Protein AF-A0A7S2YZI4-F1 (afdb_monomer)

Mean predicted aligned error: 8.68 Å

Organism: NCBI:txid464258

Radius of gyration: 19.71 Å; Cα contacts (8 Å, |Δi|>4): 212; chains: 1; bounding box: 42×63×50 Å

Nearest PDB structures (foldseek):
  8hpi-assembly1_B  TM=8.626E-01  e=9.050E-08  Priestia megaterium WSH-002
  3nq5-assembly1_A  TM=8.163E-01  e=2.499E-07  Priestia megaterium
  4j6u-assembly1_A  TM=7.501E-01  e=1.460E-07  Priestia megaterium
  6ei4-assembly1_A  TM=8.198E-01  e=3.370E-07  Priestia megaterium
  3nq5-assembly1_B  TM=8.141E-01  e=3.577E-07  Priestia megaterium

Foldseek 3Di:
DDPDPPPPPQPDADAAAPVPDDPVLQVLQLVLCLVCLPDVNVVVLVCLCVPPPVVSVCQCVPALVSVNLNVVVVVVVSQVSVQVSSCVVPVRHDHYDHPQQVCQLPSQPDPCQPQVHDAGWADVVLVQARPHHSQSPVFNPPPVPPPPDDPPPPPDRRGDGHDDDRPNVGHDHPVNVVCLVVVQPDSNSND

InterPro domains:
  IPR002227 Tyrosinase copper-binding domain [PF00264] (46-190)
  IPR008922 Di-copper centre-containing domain superfamily [G3DSA:1.10.1280.10] (12-191)
  IPR008922 Di-copper centre-containing domain superfamily [SSF48056] (13-152)
  IPR050316 Tyrosinase and Hemocyanin [PTHR11474] (15-137)

Solvent-accessible surface area (backbone atoms only — not comparable to full-atom values): 11401 Å² total; per-residue (Å²): 134,83,81,77,76,77,78,74,63,83,78,82,74,69,67,42,48,60,91,76,50,50,72,68,57,47,54,52,47,51,56,34,50,56,56,41,60,78,32,74,64,37,54,51,56,49,49,60,74,67,36,84,52,58,71,53,42,50,42,51,68,25,43,75,90,70,72,60,70,27,23,65,63,43,51,54,50,52,53,50,50,52,37,52,56,37,27,72,73,41,75,84,55,47,68,61,43,79,71,54,44,82,26,11,88,46,53,76,77,24,63,63,32,19,50,89,44,71,8,39,63,27,37,74,95,63,78,22,23,29,84,34,32,87,50,33,84,49,47,58,81,71,58,89,73,76,64,82,82,48,93,70,58,85,82,55,77,47,47,47,66,36,87,76,62,96,79,64,77,47,52,67,39,59,66,55,53,50,49,52,69,72,66,32,90,46,80,81,58,60,122

Secondary structure (DSSP, 8-state):
--------PPP---PPBGGGS-HHHHHHHHHHHHHHHTSHHHHHHHHHHS---HHHHHHHT--TTTT---HHHHHHHHHHHHHHHHHHH-TT----B--GGGSTT-GGG-GGGSTTTT---EEGGGTTEE-SSTTTT------TTS-TT-TT-TT---SPB----TTS--PPPHHHHHHHHHH-SSGGG--

pLDDT: mean 82.47, std 17.27, range [36.34, 98.06]

Sequence (191 aa):
LVSSKEERGPLLTNRKEVREMTCEEWDGYVKAVTQLYESEHWTKYRKVHENERQLIWDLSHSDARQELFTFLPWHRLWLRGIERELQKIDPNIAIPYWNWALDSADPLNSPVLSDQYFGGNGDPENGDCIMGGVFEDLTLVANATIFEEDPDAEGATCCIKRYMPEESGGLLTLANIKDLLIGAEDFSSFN

Structure (mmCIF, N/CA/C/O backbone):
data_AF-A0A7S2YZI4-F1
#
_entry.id   AF-A0A7S2YZI4-F1
#
loop_
_atom_site.group_PDB
_atom_site.id
_atom_site.type_symbol
_atom_site.label_atom_id
_atom_site.label_alt_id
_atom_site.label_comp_id
_atom_site.label_asym_id
_atom_site.label_entity_id
_atom_site.label_seq_id
_atom_site.pdbx_PDB_ins_code
_atom_site.Cartn_x
_atom_site.Cartn_y
_atom_site.Cartn_z
_atom_site.occupancy
_atom_site.B_iso_or_equiv
_atom_site.auth_seq_id
_atom_site.auth_comp_id
_atom_site.auth_asym_id
_atom_site.auth_atom_id
_atom_site.pdbx_PDB_model_num
ATOM 1 N N . LEU A 1 1 ? -15.532 -34.317 31.550 1.00 40.22 1 LEU A N 1
ATOM 2 C CA . LEU A 1 1 ? -14.957 -34.392 30.189 1.00 40.22 1 LEU A CA 1
ATOM 3 C C . LEU A 1 1 ? -14.596 -32.972 29.787 1.00 40.22 1 LEU A C 1
ATOM 5 O O . LEU A 1 1 ? -15.489 -32.169 29.558 1.00 40.22 1 LEU A O 1
ATOM 9 N N . VAL A 1 2 ? -13.313 -32.629 29.887 1.00 36.34 2 VAL A N 1
ATOM 10 C CA . VAL A 1 2 ? -12.802 -31.284 29.596 1.00 36.34 2 VAL A CA 1
ATOM 11 C C . VAL A 1 2 ? -12.785 -31.120 28.080 1.00 36.34 2 VAL A C 1
ATOM 13 O O . VAL A 1 2 ? -12.122 -31.887 27.390 1.00 36.34 2 VAL A O 1
ATOM 16 N N . SER A 1 3 ? -13.559 -30.159 27.576 1.00 43.62 3 SER A N 1
ATOM 17 C CA . SER A 1 3 ? -13.536 -29.747 26.174 1.00 43.62 3 SER A CA 1
ATOM 18 C C . SER A 1 3 ? -12.167 -29.143 25.882 1.00 43.62 3 SER A C 1
ATOM 20 O O . SER A 1 3 ? -11.866 -28.044 26.349 1.00 43.62 3 SER A O 1
ATOM 22 N N . SER A 1 4 ? -11.329 -29.860 25.138 1.00 44.66 4 SER A N 1
ATOM 23 C CA . SER A 1 4 ? -10.094 -29.314 24.590 1.00 44.66 4 SER A CA 1
ATOM 24 C C . SER A 1 4 ? -10.460 -28.164 23.654 1.00 44.66 4 SER A C 1
ATOM 26 O O . SER A 1 4 ? -11.009 -28.386 22.576 1.00 44.66 4 SER A O 1
ATOM 28 N N . LYS A 1 5 ? -10.192 -26.926 24.078 1.00 48.41 5 LYS A N 1
ATOM 29 C CA . LYS A 1 5 ? -10.012 -25.830 23.130 1.00 48.41 5 LYS A CA 1
ATOM 30 C C . LYS A 1 5 ? -8.819 -26.227 22.279 1.00 48.41 5 LYS A C 1
ATOM 32 O O . LYS A 1 5 ? -7.701 -26.293 22.775 1.00 48.41 5 LYS A O 1
ATOM 37 N N . GLU A 1 6 ? -9.089 -26.566 21.032 1.00 46.00 6 GLU A N 1
ATOM 38 C CA . GLU A 1 6 ? -8.073 -26.626 20.001 1.00 46.00 6 GLU A CA 1
ATOM 39 C C . GLU A 1 6 ? -7.472 -25.217 19.937 1.00 46.00 6 GLU A C 1
ATOM 41 O O . GLU A 1 6 ? -8.125 -24.271 19.487 1.00 46.00 6 GLU A O 1
ATOM 46 N N . GLU A 1 7 ? -6.287 -25.034 20.525 1.00 48.78 7 GLU A N 1
ATOM 47 C CA . GLU A 1 7 ? -5.499 -23.821 20.340 1.00 48.78 7 GLU A CA 1
ATOM 48 C C . GLU A 1 7 ? -5.131 -23.779 18.863 1.00 48.78 7 GLU A C 1
ATOM 50 O O . GLU A 1 7 ? -4.148 -24.365 18.412 1.00 48.78 7 GLU A O 1
ATOM 55 N N . ARG A 1 8 ? -6.003 -23.138 18.084 1.00 53.00 8 ARG A N 1
ATOM 56 C CA . ARG A 1 8 ? -5.757 -22.824 16.689 1.00 53.00 8 ARG A CA 1
ATOM 57 C C . ARG A 1 8 ? -4.491 -21.968 16.703 1.00 53.00 8 ARG A C 1
ATOM 59 O O . ARG A 1 8 ? -4.520 -20.841 17.200 1.00 53.00 8 ARG A O 1
ATOM 66 N N . GLY A 1 9 ? -3.373 -22.540 16.245 1.00 54.34 9 GLY A N 1
ATOM 67 C CA . GLY A 1 9 ? -2.129 -21.801 16.041 1.00 54.34 9 GLY A CA 1
ATOM 68 C C . GLY A 1 9 ? -2.408 -20.525 15.240 1.00 54.34 9 GLY A C 1
ATOM 69 O O . GLY A 1 9 ? -3.459 -20.443 14.593 1.00 54.34 9 GLY A O 1
ATOM 70 N N . PRO A 1 10 ? -1.525 -19.512 15.298 1.00 60.34 10 PRO A N 1
ATOM 71 C CA . PRO A 1 10 ? -1.773 -18.246 14.620 1.00 60.34 10 PRO A CA 1
ATOM 72 C C . PRO A 1 10 ? -2.194 -18.527 13.177 1.00 60.34 10 PRO A C 1
ATOM 74 O O . PRO A 1 10 ? -1.482 -19.225 12.454 1.00 60.34 10 PRO A O 1
ATOM 77 N N . LEU A 1 11 ? -3.388 -18.051 12.807 1.00 70.25 11 LEU A N 1
ATOM 78 C CA . LEU A 1 11 ? -3.913 -18.214 11.457 1.00 70.25 11 LEU A CA 1
ATOM 79 C C . LEU A 1 11 ? -2.846 -17.702 10.488 1.00 70.25 11 LEU A C 1
ATOM 81 O O . LEU A 1 11 ? -2.379 -16.567 10.614 1.00 70.25 11 LEU A O 1
ATOM 85 N N . LEU A 1 12 ? -2.409 -18.567 9.574 1.0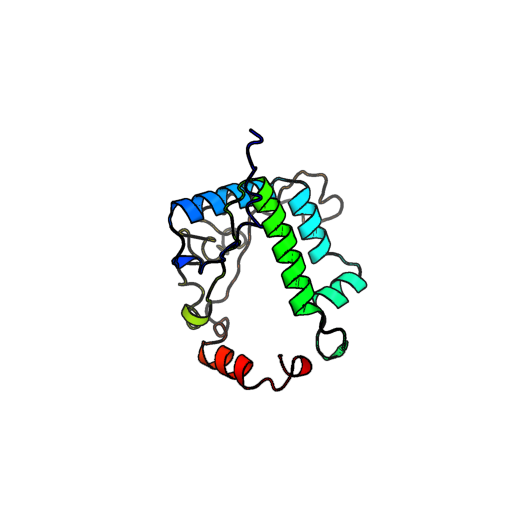0 81.88 12 LEU A N 1
ATOM 86 C CA . LEU A 1 12 ? -1.443 -18.189 8.555 1.00 81.88 12 LEU A CA 1
ATOM 87 C C . LEU A 1 12 ? -2.104 -17.149 7.647 1.00 81.88 12 LEU A C 1
ATOM 89 O O . LEU A 1 12 ? -3.012 -17.471 6.886 1.00 81.88 12 LEU A O 1
ATOM 93 N N . THR A 1 13 ? -1.659 -15.899 7.747 1.00 88.56 13 THR A N 1
ATOM 94 C CA . THR A 1 13 ? -2.103 -14.813 6.871 1.00 88.56 13 THR A CA 1
ATOM 95 C C . THR A 1 13 ? -1.459 -14.984 5.492 1.00 88.56 13 THR A C 1
ATOM 97 O O . THR A 1 13 ? -0.232 -15.009 5.394 1.00 88.56 13 THR A O 1
ATOM 100 N N . ASN A 1 14 ? -2.266 -15.086 4.432 1.00 93.00 14 ASN A N 1
ATOM 101 C CA . ASN A 1 14 ? -1.784 -15.162 3.051 1.00 93.00 14 ASN A CA 1
ATOM 102 C C . ASN A 1 14 ? -1.916 -13.795 2.364 1.00 93.00 14 ASN A C 1
ATOM 104 O O . ASN A 1 14 ? -3.033 -13.321 2.173 1.00 93.00 14 ASN A O 1
ATOM 108 N N . ARG A 1 15 ? -0.795 -13.173 1.980 1.00 96.69 15 ARG A N 1
ATOM 109 C CA . ARG A 1 15 ? -0.805 -11.932 1.190 1.00 96.69 15 ARG A CA 1
ATOM 110 C C . ARG A 1 15 ? -0.956 -12.274 -0.285 1.00 96.69 15 ARG A C 1
ATOM 112 O O . ARG A 1 15 ? -0.133 -13.010 -0.823 1.00 96.69 15 ARG A O 1
ATOM 119 N N . LYS A 1 16 ? -1.992 -11.735 -0.922 1.00 97.75 16 LYS A N 1
ATOM 120 C CA . LYS A 1 16 ? -2.316 -11.983 -2.331 1.00 97.75 16 LYS A CA 1
ATOM 121 C C . LYS A 1 16 ? -1.868 -10.835 -3.220 1.00 97.75 16 LYS A C 1
ATOM 123 O O . LYS A 1 16 ? -1.770 -9.696 -2.761 1.00 97.75 16 LYS A O 1
ATOM 128 N N . GLU A 1 17 ? -1.625 -11.151 -4.488 1.00 98.06 17 GLU A N 1
ATOM 129 C CA . GLU A 1 17 ? -1.552 -10.121 -5.517 1.00 98.06 17 GLU A CA 1
ATOM 130 C C . GLU A 1 17 ? -2.936 -9.469 -5.606 1.00 98.06 17 GLU A C 1
ATOM 132 O O . GLU A 1 17 ? -3.949 -10.170 -5.566 1.00 98.06 17 GLU A O 1
ATOM 137 N N . VAL A 1 18 ? -3.000 -8.140 -5.667 1.00 97.94 18 VAL A N 1
ATOM 138 C CA . VAL A 1 18 ? -4.273 -7.407 -5.590 1.00 97.94 18 VAL A CA 1
ATOM 139 C C . VAL A 1 18 ? -5.295 -7.842 -6.655 1.00 97.94 18 VAL A C 1
ATOM 141 O O . VAL A 1 18 ? -6.482 -7.925 -6.358 1.00 97.94 18 VAL A O 1
ATOM 144 N N . ARG A 1 19 ? -4.854 -8.223 -7.861 1.00 97.69 19 ARG A N 1
ATOM 145 C CA . ARG A 1 19 ? -5.712 -8.697 -8.964 1.00 97.69 19 ARG A CA 1
ATOM 146 C C . ARG A 1 19 ? -6.219 -10.126 -8.773 1.00 97.69 19 ARG A C 1
ATOM 148 O O . ARG A 1 19 ? -7.103 -10.556 -9.507 1.00 97.69 19 ARG A O 1
ATOM 155 N N . GLU A 1 20 ? -5.665 -10.863 -7.816 1.00 97.62 20 GLU A N 1
ATOM 156 C CA . GLU A 1 20 ? -6.103 -12.214 -7.444 1.00 97.62 20 GLU A CA 1
ATOM 157 C C . GLU A 1 20 ? -7.050 -12.214 -6.235 1.00 97.62 20 GLU A C 1
ATOM 159 O O . GLU A 1 20 ? -7.506 -13.274 -5.792 1.00 97.62 20 GLU A O 1
ATOM 164 N N . MET A 1 21 ? -7.343 -11.038 -5.674 1.00 97.38 21 MET A N 1
ATOM 165 C CA . MET A 1 21 ? -8.350 -10.897 -4.632 1.00 97.38 21 MET A CA 1
ATOM 166 C C . MET A 1 21 ? -9.748 -11.068 -5.222 1.00 97.38 21 MET A C 1
ATOM 168 O O . MET A 1 21 ? -10.059 -10.607 -6.320 1.00 97.38 21 MET A O 1
ATOM 172 N N . THR A 1 22 ? -10.622 -11.721 -4.467 1.00 96.94 22 THR A N 1
ATOM 173 C CA . THR A 1 22 ? -12.058 -11.687 -4.763 1.00 96.94 22 THR A CA 1
ATOM 174 C C . THR A 1 22 ? -12.635 -10.305 -4.449 1.00 96.94 22 THR A C 1
ATOM 176 O O . THR A 1 22 ? -12.061 -9.554 -3.659 1.00 96.94 22 THR A O 1
ATOM 179 N N . CYS A 1 23 ? -13.806 -9.980 -5.008 1.00 96.56 23 CYS A N 1
ATOM 180 C CA . CYS A 1 23 ? -14.510 -8.740 -4.665 1.00 96.56 23 CYS A CA 1
ATOM 181 C C . CYS A 1 23 ? -14.760 -8.623 -3.152 1.00 96.56 23 CYS A C 1
ATOM 183 O O . CYS A 1 23 ? -14.537 -7.566 -2.584 1.00 96.56 23 CYS A O 1
ATOM 185 N N . GLU A 1 24 ? -15.128 -9.724 -2.485 1.00 96.69 24 GLU A N 1
ATOM 186 C CA . GLU A 1 24 ? -15.347 -9.745 -1.031 1.00 96.69 24 GLU A CA 1
ATOM 187 C C . GLU A 1 24 ? -14.067 -9.428 -0.241 1.00 96.69 24 GLU A C 1
ATOM 189 O O . GLU A 1 24 ? -14.100 -8.661 0.721 1.00 96.69 24 GLU A O 1
ATOM 194 N N . GLU A 1 25 ? -12.924 -9.977 -0.659 1.00 97.00 25 GLU A N 1
ATOM 195 C CA . GLU A 1 25 ? -11.633 -9.687 -0.026 1.00 97.00 25 GLU A CA 1
ATOM 196 C C . GLU A 1 25 ? -11.217 -8.228 -0.228 1.00 97.00 25 GLU A C 1
ATOM 198 O O . GLU A 1 25 ? -10.701 -7.605 0.702 1.00 97.00 25 GLU A O 1
ATOM 203 N N . TRP A 1 26 ? -11.435 -7.682 -1.428 1.00 97.44 26 TRP A N 1
ATOM 204 C CA . TRP A 1 26 ? -11.134 -6.285 -1.727 1.00 97.44 26 TRP A CA 1
ATOM 205 C C . TRP A 1 26 ? -12.025 -5.337 -0.923 1.00 97.44 26 TRP A C 1
ATOM 207 O O . TRP A 1 26 ? -11.509 -4.460 -0.234 1.00 97.44 26 TRP A O 1
ATOM 217 N N . ASP A 1 27 ? -13.338 -5.565 -0.913 1.00 96.62 27 ASP A N 1
ATOM 218 C CA . ASP A 1 27 ? -14.297 -4.758 -0.153 1.00 96.62 27 ASP A CA 1
ATOM 219 C C . ASP A 1 27 ? -13.992 -4.795 1.354 1.00 96.62 27 ASP A C 1
ATOM 221 O O . ASP A 1 27 ? -14.040 -3.769 2.039 1.00 96.62 27 ASP A O 1
ATOM 225 N N . GLY A 1 28 ? -13.625 -5.971 1.877 1.00 97.06 28 GLY A N 1
ATOM 226 C CA . GLY A 1 28 ? -13.184 -6.140 3.262 1.00 97.06 28 GLY A CA 1
ATOM 227 C C . GLY A 1 28 ? -11.913 -5.347 3.574 1.00 97.06 28 GLY A C 1
ATOM 228 O O . GLY A 1 28 ? -11.856 -4.641 4.585 1.00 97.06 28 GLY A O 1
ATOM 229 N N . TYR A 1 29 ? -10.917 -5.408 2.685 1.00 97.50 29 TYR A N 1
ATOM 230 C CA . TYR A 1 29 ? -9.682 -4.633 2.800 1.00 97.50 29 TYR A CA 1
ATOM 231 C C . TYR A 1 29 ? -9.949 -3.123 2.785 1.00 97.50 29 TYR A C 1
ATOM 233 O O . TYR A 1 29 ? -9.519 -2.425 3.703 1.00 97.50 29 TYR A O 1
ATOM 241 N N . VAL A 1 30 ? -10.705 -2.626 1.802 1.00 96.69 30 VAL A N 1
ATOM 242 C CA . VAL A 1 30 ? -11.071 -1.206 1.659 1.00 96.69 30 VAL A CA 1
ATOM 243 C C . VAL A 1 30 ? -11.767 -0.705 2.917 1.00 96.69 30 VAL A C 1
ATOM 245 O O . VAL A 1 30 ? -11.331 0.274 3.520 1.00 96.69 30 VAL A O 1
ATOM 248 N N . LYS A 1 31 ? -12.794 -1.426 3.380 1.00 96.19 31 LYS A N 1
ATOM 249 C CA . LYS A 1 31 ? -13.536 -1.077 4.594 1.00 96.19 31 LYS A CA 1
ATOM 250 C C . LYS A 1 31 ? -12.622 -0.951 5.814 1.00 96.19 31 LYS A C 1
ATOM 252 O O . LYS A 1 31 ? -12.800 -0.032 6.615 1.00 96.19 31 LYS A O 1
ATOM 257 N N . ALA A 1 32 ? -11.680 -1.875 5.991 1.00 97.12 32 ALA A N 1
ATOM 258 C CA . ALA A 1 32 ? -10.770 -1.840 7.130 1.00 97.12 32 ALA A CA 1
ATOM 259 C C . ALA A 1 32 ? -9.709 -0.743 7.008 1.00 97.12 32 ALA A C 1
ATOM 261 O O . ALA A 1 32 ? -9.380 -0.123 8.016 1.00 97.12 32 ALA A O 1
ATOM 262 N N . VAL A 1 33 ? -9.201 -0.474 5.801 1.00 96.12 33 VAL A N 1
ATOM 263 C CA . VAL A 1 33 ? -8.272 0.638 5.556 1.00 96.12 33 VAL A CA 1
ATOM 264 C C . VAL A 1 33 ? -8.944 1.968 5.861 1.00 96.12 33 VAL A C 1
ATOM 266 O O . VAL A 1 33 ? -8.371 2.744 6.617 1.00 96.12 33 VAL A O 1
ATOM 269 N N . THR A 1 34 ? -10.163 2.206 5.374 1.00 93.38 34 THR A N 1
ATOM 270 C CA . THR A 1 34 ? -10.918 3.436 5.660 1.00 93.38 34 THR A CA 1
ATOM 271 C C . THR A 1 34 ? -11.152 3.616 7.162 1.00 93.38 34 THR A C 1
ATOM 273 O O . THR A 1 34 ? -10.876 4.680 7.706 1.00 93.38 34 THR A O 1
ATOM 276 N N . GLN A 1 35 ? -11.548 2.558 7.878 1.00 94.00 35 GLN A N 1
ATOM 277 C CA . GLN A 1 35 ? -11.703 2.622 9.340 1.00 94.00 35 GLN A CA 1
ATOM 278 C C . GLN A 1 35 ? -10.381 2.860 10.080 1.00 94.00 35 GLN A C 1
ATOM 280 O O . GLN A 1 35 ? -10.335 3.617 11.050 1.00 94.00 35 GLN A O 1
ATOM 285 N N . LEU A 1 36 ? -9.295 2.205 9.656 1.00 94.19 36 LEU A N 1
ATOM 286 C CA . LEU A 1 36 ? -7.978 2.425 10.245 1.00 94.19 36 LEU A CA 1
ATOM 287 C C . LEU A 1 36 ? -7.532 3.869 10.013 1.00 94.19 36 LEU A C 1
ATOM 289 O O . LEU A 1 36 ? -7.037 4.495 10.948 1.00 94.19 36 LEU A O 1
ATOM 293 N N . TYR A 1 37 ? -7.735 4.390 8.807 1.00 90.38 37 TYR A N 1
ATOM 294 C CA . TYR A 1 37 ? -7.357 5.734 8.387 1.00 90.38 37 TYR A CA 1
ATOM 295 C C . TYR A 1 37 ? -7.977 6.829 9.267 1.00 90.38 37 TYR A C 1
ATOM 297 O O . TYR A 1 37 ? -7.284 7.761 9.675 1.00 90.38 37 TYR A O 1
ATOM 305 N N . GLU A 1 38 ? -9.246 6.670 9.645 1.00 87.50 38 GLU A N 1
ATOM 306 C CA . GLU A 1 38 ? -9.968 7.581 10.548 1.00 87.50 38 GLU A CA 1
ATOM 307 C C . GLU A 1 38 ? -9.510 7.491 12.018 1.00 87.50 38 GLU A C 1
ATOM 309 O O . GLU A 1 38 ? -9.875 8.321 12.853 1.00 87.50 38 GLU A O 1
ATOM 314 N N . SER A 1 39 ? -8.705 6.486 12.369 1.00 88.94 39 SER A N 1
ATOM 315 C CA . SER A 1 39 ? -8.288 6.239 13.748 1.00 88.94 39 SER A CA 1
ATOM 316 C C . SER A 1 39 ? -6.999 6.973 14.140 1.00 88.94 39 SER A C 1
ATOM 318 O O . SER A 1 39 ? -6.108 7.260 13.335 1.00 88.94 39 SER A O 1
ATOM 320 N N . GLU A 1 40 ? -6.808 7.165 15.448 1.00 88.00 40 GLU A N 1
ATOM 321 C CA . GLU A 1 40 ? -5.525 7.637 15.984 1.00 88.00 40 GLU A CA 1
ATOM 322 C C . GLU A 1 40 ? -4.353 6.675 15.706 1.00 88.00 40 GLU A C 1
ATOM 324 O O . GLU A 1 40 ? -3.191 7.092 15.731 1.00 88.00 40 GLU A O 1
ATOM 329 N N . HIS A 1 41 ? -4.625 5.395 15.429 1.00 91.31 41 HIS A N 1
ATOM 330 C CA . HIS A 1 41 ? -3.588 4.415 15.118 1.00 91.31 41 HIS A CA 1
ATOM 331 C C . HIS A 1 41 ? -2.940 4.705 13.766 1.00 91.31 41 HIS A C 1
ATOM 333 O O . HIS A 1 41 ? -1.711 4.690 13.691 1.00 91.31 41 HIS A O 1
ATOM 339 N N . TRP A 1 42 ? -3.716 5.065 12.740 1.00 90.31 42 TRP A N 1
ATOM 340 C CA . TRP A 1 42 ? -3.157 5.509 11.460 1.00 90.31 42 TRP A CA 1
ATOM 341 C C . TRP A 1 42 ? -2.230 6.706 11.643 1.00 90.31 42 TRP A C 1
ATOM 343 O O . TRP A 1 42 ? -1.084 6.682 11.199 1.00 90.31 42 TRP A O 1
ATOM 353 N N . THR A 1 43 ? -2.674 7.704 12.412 1.00 85.19 43 THR A N 1
ATOM 354 C CA . THR A 1 43 ? -1.858 8.887 12.719 1.00 85.19 43 THR A CA 1
ATOM 355 C C . THR A 1 43 ? -0.543 8.512 13.409 1.00 85.19 43 THR A C 1
ATOM 357 O O . THR A 1 43 ? 0.498 9.081 13.086 1.00 85.19 43 THR A O 1
ATOM 360 N N . LYS A 1 44 ? -0.549 7.537 14.329 1.00 88.00 44 LYS A N 1
ATOM 361 C CA . LYS A 1 44 ? 0.670 7.042 14.992 1.00 88.00 44 LYS A CA 1
ATOM 362 C C . LYS A 1 44 ? 1.625 6.368 13.999 1.00 88.00 44 LYS A C 1
ATOM 364 O O . LYS A 1 44 ? 2.808 6.698 14.005 1.00 88.00 44 LYS A O 1
ATOM 369 N N . TYR A 1 45 ? 1.139 5.471 13.138 1.00 90.06 45 TYR A N 1
ATOM 370 C CA . TYR A 1 45 ? 1.979 4.788 12.140 1.00 90.06 45 TYR A CA 1
ATOM 371 C C . TYR A 1 45 ? 2.532 5.744 11.080 1.00 90.06 45 TYR A C 1
ATOM 373 O O . TYR A 1 45 ? 3.717 5.657 10.749 1.00 90.06 45 TYR A O 1
ATOM 381 N N . ARG A 1 46 ? 1.706 6.688 10.615 1.00 86.88 46 ARG A N 1
ATOM 382 C CA . ARG A 1 46 ? 2.098 7.773 9.711 1.00 86.88 46 ARG A CA 1
ATOM 383 C C . ARG A 1 46 ? 3.224 8.611 10.319 1.00 86.88 46 ARG A C 1
ATOM 385 O O . ARG A 1 46 ? 4.296 8.698 9.737 1.00 86.88 46 ARG A O 1
ATOM 392 N N . LYS A 1 47 ? 3.039 9.114 11.547 1.00 84.12 47 LYS A N 1
ATOM 393 C CA . LYS A 1 47 ? 4.053 9.913 12.263 1.00 84.12 47 LYS A CA 1
ATOM 394 C C . LYS A 1 47 ? 5.358 9.166 12.529 1.00 84.12 47 LYS A C 1
ATOM 396 O O . LYS A 1 47 ? 6.392 9.803 12.673 1.00 84.12 47 LYS A O 1
ATOM 401 N N . VAL A 1 48 ? 5.328 7.839 12.665 1.00 85.81 48 VAL A N 1
ATOM 402 C CA . VAL A 1 48 ? 6.553 7.034 12.807 1.00 85.81 48 VAL A CA 1
ATOM 403 C C . VAL A 1 48 ? 7.326 6.983 11.492 1.00 85.81 48 VAL A C 1
ATOM 405 O O . VAL A 1 48 ? 8.547 7.069 11.527 1.00 85.81 48 VAL A O 1
ATOM 408 N N . HIS A 1 49 ? 6.637 6.873 10.357 1.00 83.56 49 HIS A N 1
ATOM 409 C CA . HIS A 1 49 ? 7.266 6.858 9.037 1.00 83.56 49 HIS A CA 1
ATOM 410 C C . HIS A 1 49 ? 7.744 8.252 8.593 1.00 83.56 49 HIS A C 1
ATOM 412 O O . HIS A 1 49 ? 8.795 8.377 7.980 1.00 83.56 49 HIS A O 1
ATOM 418 N N . GLU A 1 50 ? 6.997 9.303 8.931 1.00 75.06 50 GLU A N 1
ATOM 419 C CA . GLU A 1 50 ? 7.321 10.697 8.588 1.00 75.06 50 GLU A CA 1
ATOM 420 C C . GLU A 1 50 ? 8.285 11.383 9.569 1.00 75.06 50 GLU A C 1
ATOM 422 O O . GLU A 1 50 ? 8.654 12.533 9.355 1.00 75.06 50 GLU A O 1
ATOM 427 N N . ASN A 1 51 ? 8.635 10.743 10.690 1.00 69.19 51 ASN A N 1
ATOM 428 C CA . ASN A 1 51 ? 9.262 11.434 11.816 1.00 69.19 51 ASN A CA 1
ATOM 429 C C . ASN A 1 51 ? 10.563 12.161 11.427 1.00 69.19 51 ASN A C 1
ATOM 431 O O . ASN A 1 51 ? 11.519 11.530 10.986 1.00 69.19 51 ASN A O 1
ATOM 435 N N . GLU A 1 52 ? 10.647 13.457 11.738 1.00 57.97 52 GLU A N 1
ATOM 436 C CA . GLU A 1 52 ? 11.844 14.296 11.556 1.00 57.97 52 GLU A CA 1
ATOM 437 C C . GLU A 1 52 ? 13.036 13.886 12.436 1.00 57.97 52 GLU A C 1
ATOM 439 O O . GLU A 1 52 ? 14.156 14.381 12.268 1.00 57.97 52 GLU A O 1
ATOM 444 N N . ARG A 1 53 ? 12.830 12.991 13.413 1.00 71.06 53 ARG A N 1
ATOM 445 C CA . ARG A 1 53 ? 13.937 12.403 14.167 1.00 71.06 53 ARG A CA 1
ATOM 446 C C . ARG A 1 53 ? 14.812 11.612 13.206 1.00 71.06 53 ARG A C 1
ATOM 448 O O . ARG A 1 53 ? 14.504 10.462 12.900 1.00 71.06 53 ARG A O 1
ATOM 455 N N . GLN A 1 54 ? 15.950 12.212 12.864 1.00 75.81 54 GLN A N 1
ATOM 456 C CA . GLN A 1 54 ? 16.999 11.643 12.014 1.00 75.81 54 GLN A CA 1
ATOM 457 C C . GLN A 1 54 ? 17.272 10.167 12.324 1.00 75.81 54 GLN A C 1
ATOM 459 O O . GLN A 1 54 ? 17.333 9.365 11.414 1.00 75.81 54 GLN A O 1
ATOM 464 N N . LEU A 1 55 ? 17.269 9.754 13.597 1.00 81.12 55 LEU A N 1
ATOM 465 C CA . LEU A 1 55 ? 17.457 8.346 13.972 1.00 81.12 55 LEU A CA 1
ATOM 466 C C . LEU A 1 55 ? 16.410 7.370 13.399 1.00 81.12 55 LEU A C 1
ATOM 468 O O . LEU A 1 55 ? 16.757 6.249 13.043 1.00 81.12 55 LEU A O 1
ATOM 472 N N . ILE A 1 56 ? 15.124 7.734 13.362 1.00 82.94 56 ILE A N 1
ATOM 473 C CA . ILE A 1 56 ? 14.080 6.854 12.804 1.00 82.94 56 ILE A CA 1
ATOM 474 C C . ILE A 1 56 ? 14.177 6.850 11.283 1.00 82.94 56 ILE A C 1
ATOM 476 O O . ILE A 1 56 ? 14.050 5.787 10.673 1.00 82.94 56 ILE A O 1
ATOM 480 N N . TRP A 1 57 ? 14.439 8.014 10.690 1.00 83.06 57 TRP A N 1
ATOM 481 C CA . TRP A 1 57 ? 14.713 8.141 9.266 1.00 83.06 57 TRP A CA 1
ATOM 482 C C . TRP A 1 57 ? 15.907 7.271 8.847 1.00 83.06 57 TRP A C 1
ATOM 484 O O . TRP A 1 57 ? 15.756 6.422 7.978 1.00 83.06 57 TRP A O 1
ATOM 494 N N . ASP A 1 58 ? 17.039 7.380 9.542 1.00 83.44 58 ASP A N 1
ATOM 495 C CA . ASP A 1 58 ? 18.262 6.614 9.292 1.00 83.44 58 ASP A CA 1
ATOM 496 C C . ASP A 1 58 ? 18.026 5.105 9.388 1.00 83.44 58 ASP A C 1
ATOM 498 O O . ASP A 1 58 ? 18.558 4.347 8.588 1.00 83.44 58 ASP A O 1
ATOM 502 N N . LEU A 1 59 ? 17.204 4.640 10.334 1.00 83.94 59 LEU A N 1
ATOM 503 C CA . LEU A 1 59 ? 16.858 3.219 10.434 1.00 83.94 59 LEU A CA 1
ATOM 504 C C . LEU A 1 59 ? 15.928 2.778 9.295 1.00 83.94 59 LEU A C 1
ATOM 506 O O . LEU A 1 59 ? 16.182 1.772 8.627 1.00 83.94 59 LEU A O 1
ATOM 510 N N . SER A 1 60 ? 14.848 3.525 9.066 1.00 85.25 60 SER A N 1
ATOM 511 C CA . SER A 1 60 ? 13.823 3.183 8.072 1.00 85.25 60 SER A CA 1
ATOM 512 C C . SER A 1 60 ? 14.345 3.261 6.642 1.00 85.25 60 SER A C 1
ATOM 514 O O . SER A 1 60 ? 14.012 2.390 5.849 1.00 85.25 60 SER A O 1
ATOM 516 N N . HIS A 1 61 ? 15.220 4.218 6.343 1.00 84.88 61 HIS A N 1
ATOM 517 C CA . HIS A 1 61 ? 15.787 4.494 5.021 1.00 84.88 61 HIS A CA 1
ATOM 518 C C . HIS A 1 61 ? 17.293 4.215 4.976 1.00 84.88 61 HIS A C 1
ATOM 520 O O . HIS A 1 61 ? 18.027 4.846 4.218 1.00 84.88 61 HIS A O 1
ATOM 526 N N . SER A 1 62 ? 17.745 3.267 5.805 1.00 80.88 62 SER A N 1
ATOM 527 C CA . SER A 1 62 ? 19.148 2.852 5.826 1.00 80.88 62 SER A CA 1
ATOM 528 C C . SER A 1 62 ? 19.560 2.194 4.515 1.00 80.88 62 SER A C 1
ATOM 530 O O . SER A 1 62 ? 18.925 1.235 4.076 1.00 80.88 62 SER A O 1
ATOM 532 N N . ASP A 1 63 ? 20.672 2.636 3.945 1.00 70.31 63 ASP A N 1
ATOM 533 C CA . ASP A 1 63 ? 21.315 1.988 2.806 1.00 70.31 63 ASP A CA 1
ATOM 534 C C . ASP A 1 63 ? 22.690 1.407 3.189 1.00 70.31 63 ASP A C 1
ATOM 536 O O . ASP A 1 63 ? 23.128 1.445 4.347 1.00 70.31 63 ASP A O 1
ATOM 540 N N . ALA A 1 64 ? 23.388 0.839 2.202 1.00 65.56 64 ALA A N 1
ATOM 541 C CA . ALA A 1 64 ? 24.723 0.277 2.394 1.00 65.56 64 ALA A CA 1
ATOM 542 C C . ALA A 1 64 ? 25.758 1.307 2.896 1.00 65.56 64 ALA A C 1
ATOM 544 O O . ALA A 1 64 ? 26.775 0.914 3.460 1.00 65.56 64 ALA A O 1
ATOM 545 N N . ARG A 1 65 ? 25.524 2.617 2.733 1.00 67.38 65 ARG A N 1
ATOM 546 C CA . ARG A 1 65 ? 26.451 3.682 3.157 1.00 67.38 65 ARG A CA 1
ATOM 547 C C . ARG A 1 65 ? 26.427 3.903 4.663 1.00 67.38 65 ARG A C 1
ATOM 549 O O . ARG A 1 65 ? 27.395 4.423 5.208 1.00 67.38 65 ARG A O 1
ATOM 556 N N . GLN A 1 66 ? 25.330 3.537 5.322 1.00 71.94 66 GLN A N 1
ATOM 557 C CA . GLN A 1 66 ? 25.187 3.639 6.774 1.00 71.94 66 GLN A CA 1
ATOM 558 C C . GLN A 1 66 ? 25.513 2.320 7.487 1.00 71.94 66 GLN A C 1
ATOM 560 O O . GLN A 1 66 ? 25.531 2.305 8.711 1.00 71.94 66 GLN A O 1
ATOM 565 N N . GLU A 1 67 ? 25.742 1.220 6.755 1.00 71.06 67 GLU A N 1
ATOM 566 C CA . GLU A 1 67 ? 26.002 -0.135 7.286 1.00 71.06 67 GLU A CA 1
ATOM 567 C C . GLU A 1 67 ? 24.919 -0.667 8.253 1.00 71.06 67 GLU A C 1
ATOM 569 O O . GLU A 1 67 ? 25.117 -1.667 8.945 1.00 71.06 67 GLU A O 1
ATOM 574 N N . LEU A 1 68 ? 23.750 -0.019 8.308 1.00 72.62 68 LEU A N 1
ATOM 575 C CA . LEU A 1 68 ? 22.678 -0.365 9.242 1.00 72.62 68 LEU A CA 1
ATOM 576 C C . LEU A 1 68 ? 21.723 -1.420 8.671 1.00 72.62 68 LEU A C 1
ATOM 578 O O . LEU A 1 68 ? 21.100 -2.131 9.454 1.00 72.62 68 LEU A O 1
ATOM 582 N N . PHE A 1 69 ? 21.649 -1.592 7.340 1.00 81.38 69 PHE A N 1
ATOM 583 C CA . PHE A 1 69 ? 20.939 -2.696 6.660 1.00 81.38 69 PHE A CA 1
ATOM 584 C C . PHE A 1 69 ? 19.498 -2.940 7.164 1.00 81.38 69 PHE A C 1
ATOM 586 O O . PHE A 1 69 ? 18.946 -4.039 7.044 1.00 81.38 69 PHE A O 1
ATOM 593 N N . THR A 1 70 ? 18.867 -1.914 7.742 1.00 88.19 70 THR A N 1
ATOM 594 C CA . THR A 1 70 ? 17.595 -2.035 8.458 1.00 88.19 70 THR A CA 1
ATOM 595 C C . THR A 1 70 ? 16.379 -1.701 7.605 1.00 88.19 70 THR A C 1
ATOM 597 O O . THR A 1 70 ? 15.275 -2.038 8.024 1.00 88.19 70 THR A O 1
ATOM 600 N N . PHE A 1 71 ? 16.549 -1.164 6.391 1.00 88.38 71 PHE A N 1
ATOM 601 C CA . PHE A 1 71 ? 15.450 -0.814 5.484 1.00 88.38 71 PHE A CA 1
ATOM 602 C C . PHE A 1 71 ? 14.422 -1.947 5.323 1.00 88.38 71 PHE A C 1
ATOM 604 O O . PHE A 1 71 ? 13.243 -1.772 5.646 1.00 88.38 71 PHE A O 1
ATOM 611 N N . LEU A 1 72 ? 14.863 -3.138 4.896 1.00 90.94 72 LEU A N 1
ATOM 612 C CA . LEU A 1 72 ? 13.976 -4.284 4.664 1.00 90.94 72 LEU A CA 1
ATOM 613 C C . LEU A 1 72 ? 13.293 -4.805 5.945 1.00 90.94 72 LEU A C 1
ATOM 615 O O . LEU A 1 72 ? 12.064 -4.951 5.943 1.00 90.94 72 LEU A O 1
ATOM 619 N N . PRO A 1 73 ? 14.012 -5.117 7.047 1.00 92.00 73 PRO A N 1
ATOM 620 C CA . PRO A 1 73 ? 13.357 -5.596 8.263 1.00 92.00 73 PRO A CA 1
ATOM 621 C C . PRO A 1 73 ? 12.485 -4.528 8.939 1.00 92.00 73 PRO A C 1
ATOM 623 O O . PRO A 1 73 ? 11.433 -4.880 9.479 1.00 92.00 73 PRO A O 1
ATOM 626 N N . TRP A 1 74 ? 12.862 -3.246 8.883 1.00 92.62 74 TRP A N 1
ATOM 627 C CA . TRP A 1 74 ? 12.077 -2.147 9.449 1.00 92.62 74 TRP A CA 1
ATOM 628 C C . TRP A 1 74 ? 10.734 -2.008 8.728 1.00 92.62 74 TRP A C 1
ATOM 630 O O . TRP A 1 74 ? 9.689 -2.076 9.377 1.00 92.62 74 TRP A O 1
ATOM 640 N N . HIS A 1 75 ? 10.734 -1.947 7.391 1.00 94.38 75 HIS A N 1
ATOM 641 C CA . HIS A 1 75 ? 9.499 -1.855 6.605 1.00 94.38 75 HIS A CA 1
ATOM 642 C C . HIS A 1 75 ? 8.627 -3.106 6.743 1.00 94.38 75 HIS A C 1
ATOM 644 O O . HIS A 1 75 ? 7.402 -3.005 6.835 1.00 94.38 75 HIS A O 1
ATOM 650 N N . ARG A 1 76 ? 9.234 -4.299 6.843 1.00 95.56 76 ARG A N 1
ATOM 651 C CA . ARG A 1 76 ? 8.493 -5.539 7.126 1.00 95.56 76 ARG A CA 1
ATOM 652 C C . ARG A 1 76 ? 7.773 -5.468 8.473 1.00 95.56 76 ARG A C 1
ATOM 654 O O . ARG A 1 76 ? 6.615 -5.879 8.560 1.00 95.56 76 ARG A O 1
ATOM 661 N N . LEU A 1 77 ? 8.438 -4.963 9.513 1.00 95.25 77 LEU A N 1
ATOM 662 C CA . LEU A 1 77 ? 7.840 -4.812 10.838 1.00 95.25 77 LEU A CA 1
ATOM 663 C C . LEU A 1 77 ? 6.759 -3.724 10.851 1.00 95.25 77 LEU A C 1
ATOM 665 O O . LEU A 1 77 ? 5.695 -3.948 11.426 1.00 95.25 77 LEU A O 1
ATOM 669 N N . TRP A 1 78 ? 6.996 -2.595 10.182 1.00 94.88 78 TRP A N 1
ATOM 670 C CA . TRP A 1 78 ? 6.029 -1.505 10.045 1.00 94.88 78 TRP A CA 1
ATOM 671 C C . TRP A 1 78 ? 4.747 -1.975 9.338 1.00 94.88 78 TRP A C 1
ATOM 673 O O . TRP A 1 78 ? 3.658 -1.847 9.901 1.00 94.88 78 TRP A O 1
ATOM 683 N N . LEU A 1 79 ? 4.870 -2.658 8.190 1.00 96.50 79 LEU A N 1
ATOM 684 C CA . LEU A 1 79 ? 3.731 -3.260 7.482 1.00 96.50 79 LEU A CA 1
ATOM 685 C C . LEU A 1 79 ? 3.006 -4.305 8.335 1.00 96.50 79 LEU A C 1
ATOM 687 O O . LEU A 1 79 ? 1.782 -4.382 8.303 1.00 96.50 79 LEU A O 1
ATOM 691 N N . ARG A 1 80 ? 3.732 -5.123 9.110 1.00 96.19 80 ARG A N 1
ATOM 692 C CA . ARG A 1 80 ? 3.101 -6.085 10.029 1.00 96.19 80 ARG A CA 1
ATOM 693 C C . ARG A 1 80 ? 2.348 -5.387 11.163 1.00 96.19 80 ARG A C 1
ATOM 695 O O . ARG A 1 80 ? 1.349 -5.922 11.636 1.00 96.19 80 ARG A O 1
ATOM 702 N N . GLY A 1 81 ? 2.822 -4.228 11.612 1.00 96.12 81 GLY A N 1
ATOM 703 C CA . GLY A 1 81 ? 2.119 -3.383 12.570 1.00 96.12 81 GLY A CA 1
ATOM 704 C C . GLY A 1 81 ? 0.772 -2.916 12.023 1.00 96.12 81 GLY A C 1
ATOM 705 O O . GLY A 1 81 ? -0.251 -3.161 12.656 1.00 96.12 81 GLY A O 1
ATOM 706 N N . ILE A 1 82 ? 0.764 -2.356 10.810 1.00 97.12 82 ILE A N 1
ATOM 707 C CA . ILE A 1 82 ? -0.469 -1.946 10.117 1.00 97.12 82 ILE A CA 1
ATOM 708 C C . ILE A 1 82 ? -1.403 -3.137 9.898 1.00 97.12 82 ILE A C 1
ATOM 710 O O . ILE A 1 82 ? -2.578 -3.063 10.240 1.00 97.12 82 ILE A O 1
ATOM 714 N N . GLU A 1 83 ? -0.886 -4.263 9.403 1.00 97.44 83 GLU A N 1
ATOM 715 C CA . GLU A 1 83 ? -1.681 -5.476 9.181 1.00 97.44 83 GLU A CA 1
ATOM 716 C C . GLU A 1 83 ? -2.336 -5.974 10.475 1.00 97.44 83 GLU A C 1
ATOM 718 O O . GLU A 1 83 ? -3.483 -6.401 10.457 1.00 97.44 83 GLU A O 1
ATOM 723 N N . ARG A 1 84 ? -1.651 -5.865 11.621 1.00 96.69 84 ARG A N 1
ATOM 724 C CA . ARG A 1 84 ? -2.234 -6.201 12.927 1.00 96.69 84 ARG A CA 1
ATOM 725 C C . ARG A 1 84 ? -3.346 -5.246 13.342 1.00 96.69 84 ARG A C 1
ATOM 727 O O . ARG A 1 84 ? -4.283 -5.699 13.989 1.00 96.69 84 ARG A O 1
ATOM 734 N N . GLU A 1 85 ? -3.251 -3.959 13.018 1.00 97.50 85 GLU A N 1
ATOM 735 C CA . GLU A 1 85 ? -4.348 -3.017 13.267 1.00 97.50 85 GLU A CA 1
ATOM 736 C C . GLU A 1 85 ? -5.555 -3.330 12.376 1.00 97.50 85 GLU A C 1
ATOM 738 O O . GLU A 1 85 ? -6.672 -3.406 12.882 1.00 97.50 85 GLU A O 1
ATOM 743 N N . LEU A 1 86 ? -5.333 -3.634 11.093 1.00 97.69 86 LEU A N 1
ATOM 744 C CA . LEU A 1 86 ? -6.392 -4.106 10.193 1.00 97.69 86 LEU A CA 1
ATOM 745 C C . LEU A 1 86 ? -7.031 -5.406 10.710 1.00 97.69 86 LEU A C 1
ATOM 747 O O . LEU A 1 86 ? -8.250 -5.538 10.718 1.00 97.69 86 LEU A O 1
ATOM 751 N N . GLN A 1 87 ? -6.228 -6.334 11.238 1.00 96.94 87 GLN A N 1
ATOM 752 C CA . GLN A 1 87 ? -6.704 -7.603 11.802 1.00 96.94 87 GLN A CA 1
ATOM 753 C C . GLN A 1 87 ? -7.510 -7.462 13.099 1.00 96.94 87 GLN A C 1
ATOM 755 O O . GLN A 1 87 ? -8.234 -8.386 13.471 1.00 96.94 87 GLN A O 1
ATOM 760 N N . LYS A 1 88 ? -7.421 -6.321 13.796 1.00 96.38 88 LYS A N 1
ATOM 761 C CA . LYS A 1 88 ? -8.339 -6.005 14.904 1.00 96.38 88 LYS A CA 1
ATOM 762 C C . LYS A 1 88 ? -9.735 -5.634 14.398 1.00 96.38 88 LYS A C 1
ATOM 764 O O . LYS A 1 88 ? -10.692 -5.798 15.150 1.00 96.38 88 LYS A O 1
ATOM 769 N N . ILE A 1 89 ? -9.840 -5.137 13.163 1.00 96.81 89 ILE A N 1
ATOM 770 C CA . ILE A 1 89 ? -11.104 -4.796 12.497 1.00 96.81 89 ILE A CA 1
ATOM 771 C C . ILE A 1 89 ? -11.701 -6.054 11.853 1.00 96.81 89 ILE A C 1
ATOM 773 O O . ILE A 1 89 ? -12.864 -6.373 12.093 1.00 96.81 89 ILE A O 1
ATOM 777 N N . ASP A 1 90 ? -10.894 -6.799 11.093 1.00 95.56 90 ASP A N 1
ATOM 778 C CA . ASP A 1 90 ? -11.255 -8.106 10.536 1.00 95.56 90 ASP A CA 1
ATOM 779 C C . ASP A 1 90 ? -10.040 -9.055 10.552 1.00 95.56 90 ASP A C 1
ATOM 781 O O . ASP A 1 90 ? -9.067 -8.827 9.827 1.00 95.56 90 ASP A O 1
ATOM 785 N N . PRO A 1 91 ? -10.085 -10.151 11.336 1.00 94.56 91 PRO A N 1
ATOM 786 C CA . PRO A 1 91 ? -8.951 -11.055 11.519 1.00 94.56 91 PRO A CA 1
ATOM 787 C C . PRO A 1 91 ? -8.508 -11.795 10.248 1.00 94.56 91 PRO A C 1
ATOM 789 O O . PRO A 1 91 ? -7.427 -12.3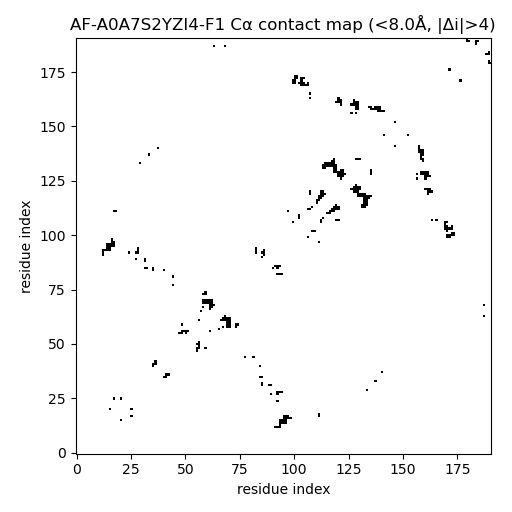87 10.258 1.00 94.56 91 PRO A O 1
ATOM 792 N N . ASN A 1 92 ? -9.304 -11.792 9.175 1.00 92.25 92 ASN A N 1
ATOM 793 C CA . ASN A 1 92 ? -8.959 -12.454 7.914 1.00 92.25 92 ASN A CA 1
ATOM 794 C C . ASN A 1 92 ? -8.152 -11.562 6.961 1.00 92.25 92 ASN A C 1
ATOM 796 O O . ASN A 1 92 ? -7.663 -12.054 5.944 1.00 92.25 92 ASN A O 1
ATOM 800 N N . ILE A 1 93 ? -7.984 -10.275 7.277 1.00 95.50 93 ILE A N 1
ATOM 801 C CA . ILE A 1 93 ? -7.297 -9.342 6.388 1.00 95.50 93 ILE A CA 1
ATOM 802 C C . ILE A 1 93 ? -5.799 -9.639 6.308 1.00 95.50 93 ILE A C 1
ATOM 804 O O . ILE A 1 93 ? -5.101 -9.844 7.309 1.00 95.50 93 ILE A O 1
ATOM 808 N N . ALA A 1 94 ? -5.308 -9.592 5.075 1.00 95.50 94 ALA A N 1
ATOM 809 C CA . ALA A 1 94 ? -3.905 -9.537 4.713 1.00 95.50 94 ALA A CA 1
ATOM 810 C C . ALA A 1 94 ? -3.681 -8.292 3.852 1.00 95.50 94 ALA A C 1
ATOM 812 O O . ALA A 1 94 ? -4.514 -7.985 3.000 1.00 95.50 94 ALA A O 1
ATOM 813 N N . ILE A 1 95 ? -2.560 -7.591 4.038 1.00 97.44 95 ILE A N 1
ATOM 814 C CA . ILE A 1 95 ? -2.206 -6.492 3.128 1.00 97.44 95 ILE A CA 1
ATOM 815 C C . ILE A 1 95 ? -1.877 -7.101 1.751 1.00 97.44 95 ILE A C 1
ATOM 817 O O . ILE A 1 95 ? -0.986 -7.960 1.691 1.00 97.44 95 ILE A O 1
ATOM 821 N N . PRO A 1 96 ? -2.555 -6.697 0.659 1.00 97.88 96 PRO A N 1
ATOM 822 C CA . PRO A 1 96 ? -2.228 -7.186 -0.672 1.00 97.88 96 PRO A CA 1
ATOM 823 C C . PRO A 1 96 ? -0.899 -6.612 -1.157 1.00 97.88 96 PRO A C 1
ATOM 825 O O . PRO A 1 96 ? -0.416 -5.594 -0.658 1.00 97.88 96 PRO A O 1
ATOM 828 N N . TYR A 1 97 ? -0.304 -7.257 -2.152 1.00 97.81 97 TYR A N 1
ATOM 829 C CA . TYR A 1 97 ? 0.854 -6.719 -2.854 1.00 97.81 97 TYR A CA 1
ATOM 830 C C . TYR A 1 97 ? 0.505 -6.400 -4.306 1.00 97.81 97 TYR A C 1
ATOM 832 O O . TYR A 1 97 ? -0.352 -7.037 -4.917 1.00 97.81 97 TYR A O 1
ATOM 840 N N . TRP A 1 98 ? 1.202 -5.413 -4.858 1.00 97.50 98 TRP A N 1
ATOM 841 C CA . TRP A 1 98 ? 1.148 -5.089 -6.275 1.00 97.50 98 TRP A CA 1
ATOM 842 C C . TRP A 1 98 ? 2.371 -5.677 -6.970 1.00 97.50 98 TRP A C 1
ATOM 844 O O . TRP A 1 98 ? 3.506 -5.284 -6.689 1.00 97.50 98 TRP A O 1
ATOM 854 N N . ASN A 1 99 ? 2.151 -6.618 -7.886 1.00 95.94 99 ASN A N 1
ATOM 855 C CA . ASN A 1 99 ? 3.192 -7.063 -8.804 1.00 95.94 99 ASN A CA 1
ATOM 856 C C . ASN A 1 99 ? 3.365 -6.036 -9.935 1.00 95.94 99 ASN A C 1
ATOM 858 O O . ASN A 1 99 ? 2.846 -6.205 -11.042 1.00 95.94 99 ASN A O 1
ATOM 862 N N . TRP A 1 100 ? 4.095 -4.964 -9.640 1.00 93.88 100 TRP A N 1
ATOM 863 C CA . TRP A 1 100 ? 4.327 -3.846 -10.555 1.00 93.88 100 TRP A CA 1
ATOM 864 C C . TRP A 1 100 ? 5.075 -4.229 -11.834 1.00 93.88 100 TRP A C 1
ATOM 866 O O . TRP A 1 100 ? 4.930 -3.550 -12.844 1.00 93.88 100 TRP A O 1
ATOM 876 N N . ALA A 1 101 ? 5.815 -5.341 -11.844 1.00 93.94 101 ALA A N 1
ATOM 877 C CA . ALA A 1 101 ? 6.495 -5.819 -13.047 1.00 93.94 101 ALA A CA 1
ATOM 878 C C . ALA A 1 101 ? 5.533 -6.187 -14.189 1.00 93.94 101 ALA A C 1
ATOM 880 O O . ALA A 1 101 ? 5.946 -6.205 -15.345 1.00 93.94 101 ALA A O 1
ATOM 881 N N . LEU A 1 102 ? 4.266 -6.490 -13.878 1.00 94.31 102 LEU A N 1
ATOM 882 C CA . LEU A 1 102 ? 3.233 -6.746 -14.888 1.00 94.31 102 LEU A CA 1
ATOM 883 C C . LEU A 1 102 ? 2.774 -5.467 -15.597 1.00 94.31 102 LEU A C 1
ATOM 885 O O . LEU A 1 102 ? 2.315 -5.539 -16.732 1.00 94.31 102 LEU A O 1
ATOM 889 N N . ASP A 1 103 ? 2.951 -4.317 -14.949 1.00 93.12 103 ASP A N 1
ATOM 890 C CA . ASP A 1 103 ? 2.492 -3.015 -15.428 1.00 93.12 103 ASP A CA 1
ATOM 891 C C . ASP A 1 103 ? 3.682 -2.075 -15.695 1.00 93.12 103 ASP A C 1
ATOM 893 O O . ASP A 1 103 ? 3.527 -0.869 -15.845 1.00 93.12 103 ASP A O 1
ATOM 897 N N . SER A 1 104 ? 4.906 -2.615 -15.743 1.00 91.62 104 SER A N 1
ATOM 898 C CA . SER A 1 104 ? 6.135 -1.820 -15.696 1.00 91.62 104 SER A CA 1
ATOM 899 C C . SER A 1 104 ? 6.314 -0.885 -16.888 1.00 91.62 104 SER A C 1
ATOM 901 O O . SER A 1 104 ? 6.947 0.156 -16.750 1.00 91.62 104 SER A O 1
ATOM 903 N N . ALA A 1 105 ? 5.785 -1.263 -18.054 1.00 89.25 105 ALA A N 1
ATOM 904 C CA . ALA A 1 105 ? 5.862 -0.458 -19.271 1.00 89.25 105 ALA A CA 1
ATOM 905 C C . ALA A 1 105 ? 4.887 0.727 -19.263 1.00 89.25 105 ALA A C 1
ATOM 907 O O . ALA A 1 105 ? 5.155 1.725 -19.922 1.00 89.25 105 ALA A O 1
ATOM 908 N N . ASP A 1 106 ? 3.774 0.602 -18.538 1.00 89.75 106 ASP A N 1
ATOM 909 C CA . ASP A 1 106 ? 2.721 1.612 -18.483 1.00 89.75 106 ASP A CA 1
ATOM 910 C C . ASP A 1 106 ? 1.961 1.527 -17.145 1.00 89.75 106 ASP A C 1
ATOM 912 O O . ASP A 1 106 ? 0.864 0.961 -17.070 1.00 89.75 106 ASP A O 1
ATOM 916 N N . PRO A 1 107 ? 2.558 2.043 -16.053 1.00 89.00 107 PRO A N 1
ATOM 917 C CA . PRO A 1 107 ? 1.976 1.917 -14.721 1.00 89.00 107 PRO A CA 1
ATOM 918 C C . PRO A 1 107 ? 0.633 2.637 -14.593 1.00 89.00 107 PRO A C 1
ATOM 920 O O . PRO A 1 107 ? -0.228 2.181 -13.844 1.00 89.00 107 PRO A O 1
ATOM 923 N N . LEU A 1 108 ? 0.441 3.734 -15.334 1.00 88.38 108 LEU A N 1
ATOM 924 C CA . LEU A 1 108 ? -0.789 4.527 -15.312 1.00 88.38 108 LEU A CA 1
ATOM 925 C C . LEU A 1 108 ? -1.992 3.779 -15.888 1.00 88.38 108 LEU A C 1
ATOM 927 O O . LEU A 1 108 ? -3.110 4.017 -15.445 1.00 88.38 108 LEU A O 1
ATOM 931 N N . ASN A 1 109 ? -1.769 2.850 -16.819 1.00 90.19 109 ASN A N 1
ATOM 932 C CA . ASN A 1 109 ? -2.815 1.968 -17.334 1.00 90.19 109 ASN A CA 1
ATOM 933 C C . ASN A 1 109 ? -2.956 0.655 -16.539 1.00 90.19 109 ASN A C 1
ATOM 935 O O . ASN A 1 109 ? -3.708 -0.237 -16.943 1.00 90.19 109 ASN A O 1
ATOM 939 N N . SER A 1 110 ? -2.272 0.516 -15.396 1.00 93.44 110 SER A N 1
ATOM 940 C CA . SER A 1 110 ? -2.480 -0.617 -14.494 1.00 93.44 110 SER A CA 1
ATOM 941 C C . SER A 1 110 ? -3.901 -0.596 -13.924 1.00 93.44 110 SER A C 1
ATOM 943 O O . SER A 1 110 ? -4.319 0.428 -13.380 1.00 93.44 110 SER A O 1
ATOM 945 N N . PRO A 1 111 ? -4.615 -1.740 -13.885 1.00 95.44 111 PRO A N 1
ATOM 946 C CA . PRO A 1 111 ? -5.850 -1.844 -13.117 1.00 95.44 111 PRO A CA 1
ATOM 947 C C . PRO A 1 111 ? -5.666 -1.405 -11.659 1.00 95.44 111 PRO A C 1
ATOM 949 O O . PRO A 1 111 ? -6.576 -0.817 -11.083 1.00 95.44 111 PRO A O 1
ATOM 952 N N . VAL A 1 112 ? -4.487 -1.641 -11.066 1.00 96.12 112 VAL A N 1
ATOM 953 C CA . VAL A 1 112 ? -4.172 -1.288 -9.670 1.00 96.12 112 VAL A CA 1
ATOM 954 C C . VAL A 1 112 ? -4.264 0.220 -9.429 1.00 96.12 112 VAL A C 1
ATOM 956 O O . VAL A 1 112 ? -4.722 0.640 -8.367 1.00 96.12 112 VAL A O 1
ATOM 959 N N . LEU A 1 113 ? -3.885 1.025 -10.421 1.00 94.12 113 LEU A N 1
ATOM 960 C CA . LEU A 1 113 ? -3.972 2.484 -10.401 1.00 94.12 113 LEU A CA 1
ATOM 961 C C . LEU A 1 113 ? -5.173 2.956 -11.226 1.00 94.12 113 LEU A C 1
ATOM 963 O O . LEU A 1 113 ? -5.055 3.801 -12.105 1.00 94.12 113 LEU A O 1
ATOM 967 N N . SER A 1 114 ? -6.336 2.375 -10.944 1.00 95.06 114 SER A N 1
ATOM 968 C CA . SER A 1 114 ? -7.619 2.760 -11.528 1.00 95.06 114 SER A CA 1
ATOM 969 C C . SER A 1 114 ? -8.716 2.745 -10.466 1.00 95.06 114 SER A C 1
ATOM 971 O O . SER A 1 114 ? -8.499 2.290 -9.337 1.00 95.06 114 SER A O 1
ATOM 973 N N . ASP A 1 115 ? -9.918 3.176 -10.841 1.00 95.81 115 ASP A N 1
ATOM 974 C CA . ASP A 1 115 ? -11.097 3.189 -9.968 1.00 95.81 115 ASP A CA 1
ATOM 975 C C . ASP A 1 115 ? -11.471 1.804 -9.426 1.00 95.81 115 ASP A C 1
ATOM 977 O O . ASP A 1 115 ? -12.136 1.700 -8.396 1.00 95.81 115 ASP A O 1
ATOM 981 N N . GLN A 1 116 ? -11.017 0.732 -10.088 1.00 95.19 116 GLN A N 1
ATOM 982 C CA . GLN A 1 116 ? -11.193 -0.631 -9.597 1.00 95.19 116 GLN A CA 1
ATOM 983 C C . GLN A 1 116 ? -10.484 -0.854 -8.252 1.00 95.19 116 GLN A C 1
ATOM 985 O O . GLN A 1 116 ? -10.988 -1.614 -7.425 1.00 95.19 116 GLN A O 1
ATOM 990 N N . TYR A 1 117 ? -9.330 -0.212 -8.040 1.00 96.31 117 TYR A N 1
ATOM 991 C CA . TYR A 1 117 ? -8.518 -0.383 -6.839 1.00 96.31 117 TYR A CA 1
ATOM 992 C C . TYR A 1 117 ? -8.141 0.966 -6.208 1.00 96.31 117 TYR A C 1
ATOM 994 O O . TYR A 1 117 ? -8.941 1.547 -5.481 1.00 96.31 117 TYR A O 1
ATOM 1002 N N . PHE A 1 118 ? -6.926 1.477 -6.432 1.00 95.31 118 PHE A N 1
ATOM 1003 C CA . PHE A 1 118 ? -6.372 2.597 -5.658 1.00 95.31 118 PHE A CA 1
ATOM 1004 C C . PHE A 1 118 ? -6.600 3.991 -6.277 1.00 95.31 118 PHE A C 1
ATOM 1006 O O . PHE A 1 118 ? -5.919 4.951 -5.891 1.00 95.31 118 PHE A O 1
ATOM 1013 N N . GLY A 1 119 ? -7.524 4.103 -7.234 1.00 95.12 119 GLY A N 1
ATOM 1014 C CA . GLY A 1 119 ? -7.793 5.321 -8.001 1.00 95.12 119 GLY A CA 1
ATOM 1015 C C . GLY A 1 119 ? -6.752 5.579 -9.094 1.00 95.12 119 GLY A C 1
ATOM 1016 O O . GLY A 1 119 ? -5.645 5.038 -9.049 1.00 95.12 119 GLY A O 1
ATOM 1017 N N . GLY A 1 120 ? -7.124 6.409 -10.069 1.00 93.81 120 GLY A N 1
ATOM 1018 C CA . GLY A 1 120 ? -6.296 6.800 -11.217 1.00 93.81 120 GLY A CA 1
ATOM 1019 C C . GLY A 1 120 ? -5.152 7.771 -10.909 1.00 93.81 120 GLY A C 1
ATOM 1020 O O . GLY A 1 120 ? -4.792 8.007 -9.753 1.00 93.81 120 GLY A O 1
ATOM 1021 N N . ASN A 1 121 ? -4.571 8.361 -11.957 1.00 93.31 121 ASN A N 1
ATOM 1022 C CA . ASN A 1 121 ? -3.701 9.530 -11.789 1.00 93.31 121 ASN A CA 1
ATOM 1023 C C . ASN A 1 121 ? -4.497 10.709 -11.211 1.00 93.31 121 ASN A C 1
ATOM 1025 O O . ASN A 1 121 ? -5.726 10.740 -11.296 1.00 93.31 121 ASN A O 1
ATOM 1029 N N . GLY A 1 122 ? -3.789 11.672 -10.633 1.00 93.00 122 GLY A N 1
ATOM 1030 C CA . GLY A 1 122 ? -4.399 12.920 -10.210 1.00 93.00 122 GLY A CA 1
ATOM 1031 C C . GLY A 1 122 ? -4.778 13.799 -11.394 1.00 93.00 122 GLY A C 1
ATOM 1032 O O . GLY A 1 122 ? -4.162 13.718 -12.458 1.00 93.00 122 GLY A O 1
ATOM 1033 N N . ASP A 1 123 ? -5.788 14.639 -11.197 1.00 92.00 123 ASP A N 1
ATOM 1034 C CA . ASP A 1 123 ? -6.206 15.639 -12.174 1.00 92.00 123 ASP A CA 1
ATOM 1035 C C . ASP A 1 123 ? -5.514 16.991 -11.901 1.00 92.00 123 ASP A C 1
ATOM 1037 O O . ASP A 1 123 ? -5.796 17.621 -10.872 1.00 92.00 123 ASP A O 1
ATOM 1041 N N . PRO A 1 124 ? -4.639 17.477 -12.806 1.00 89.62 124 PRO A N 1
ATOM 1042 C CA . PRO A 1 124 ? -3.953 18.758 -12.648 1.00 89.62 124 PRO A CA 1
ATOM 1043 C C . PRO A 1 124 ? -4.901 19.959 -12.535 1.00 89.62 124 PRO A C 1
ATOM 1045 O O . PRO A 1 124 ? -4.561 20.947 -11.881 1.00 89.62 124 PRO A O 1
ATOM 1048 N N . GLU A 1 125 ? -6.099 19.893 -13.126 1.00 91.19 125 GLU A N 1
ATOM 1049 C CA . GLU A 1 125 ? -7.109 20.956 -13.013 1.00 91.19 125 GLU A CA 1
ATOM 1050 C C . GLU A 1 125 ? -7.759 20.989 -11.621 1.00 91.19 125 GLU A C 1
ATOM 1052 O O . GLU A 1 125 ? -8.270 22.025 -11.195 1.00 91.19 125 GLU A O 1
ATOM 1057 N N . ASN A 1 126 ? -7.667 19.881 -10.880 1.00 88.12 126 ASN A N 1
ATOM 1058 C CA . ASN A 1 126 ? -8.170 19.717 -9.519 1.00 88.12 126 ASN A CA 1
ATOM 1059 C C . ASN A 1 126 ? -7.032 19.571 -8.491 1.00 88.12 126 ASN A C 1
ATOM 1061 O O . ASN A 1 126 ? -7.204 18.975 -7.429 1.00 88.12 126 ASN A O 1
ATOM 1065 N N . GLY A 1 127 ? -5.855 20.141 -8.777 1.00 86.44 127 GLY A N 1
ATOM 1066 C CA . GLY A 1 127 ? -4.730 20.176 -7.837 1.00 86.44 127 GLY A CA 1
ATOM 1067 C C . GLY A 1 127 ? -4.083 18.812 -7.589 1.00 86.44 127 GLY A C 1
ATOM 1068 O O . GLY A 1 127 ? -3.619 18.559 -6.471 1.00 86.44 127 GLY A O 1
ATOM 1069 N N . ASP A 1 128 ? -4.080 17.965 -8.621 1.00 90.19 128 ASP A N 1
ATOM 1070 C CA . ASP A 1 128 ? -3.561 16.594 -8.665 1.00 90.19 128 ASP A CA 1
ATOM 1071 C C . ASP A 1 128 ? -4.301 15.608 -7.749 1.00 90.19 128 ASP A C 1
ATOM 1073 O O . ASP A 1 128 ? -3.753 14.563 -7.388 1.00 90.19 128 ASP A O 1
ATOM 1077 N N . CYS A 1 129 ? -5.544 15.915 -7.365 1.00 91.12 129 CYS A N 1
ATOM 1078 C CA . CYS A 1 129 ? -6.407 14.978 -6.646 1.00 91.12 129 CYS A CA 1
ATOM 1079 C C . CYS A 1 129 ? -6.724 13.755 -7.502 1.00 91.12 129 CYS A C 1
ATOM 1081 O O . CYS A 1 129 ? -7.031 13.892 -8.685 1.00 91.12 129 CYS A O 1
ATOM 1083 N N . ILE A 1 130 ? -6.719 12.567 -6.895 1.00 92.44 130 ILE A N 1
ATOM 1084 C CA . ILE A 1 130 ? -7.385 11.412 -7.502 1.00 92.44 130 ILE A CA 1
ATOM 1085 C C . ILE A 1 130 ? -8.890 11.710 -7.576 1.00 92.44 130 ILE A C 1
ATOM 1087 O O . ILE A 1 130 ? -9.461 12.203 -6.607 1.00 92.44 130 ILE A O 1
ATOM 1091 N N . MET A 1 131 ? -9.510 11.428 -8.721 1.00 91.12 131 MET A N 1
ATOM 1092 C CA . MET A 1 131 ? -10.903 11.811 -9.019 1.00 91.12 131 MET A CA 1
ATOM 1093 C C . MET A 1 131 ? -11.845 10.603 -9.131 1.00 91.12 131 MET A C 1
ATOM 1095 O O . MET A 1 131 ? -12.892 10.683 -9.768 1.00 91.12 131 MET A O 1
ATOM 1099 N N . GLY A 1 132 ? -11.421 9.448 -8.618 1.00 91.25 132 GLY A N 1
ATOM 1100 C CA . GLY A 1 132 ? -12.165 8.207 -8.761 1.00 91.25 132 GLY A CA 1
ATOM 1101 C C . GLY A 1 132 ? -11.608 7.066 -7.919 1.00 91.25 132 GLY A C 1
ATOM 1102 O O . GLY A 1 132 ? -10.468 7.091 -7.436 1.00 91.25 132 GLY A O 1
ATOM 1103 N N . GLY A 1 133 ? -12.443 6.043 -7.753 1.00 93.06 133 GLY A N 1
ATOM 1104 C CA . GLY A 1 133 ? -12.151 4.855 -6.964 1.00 93.06 133 GLY A CA 1
ATOM 1105 C C . GLY A 1 133 ? -12.527 4.979 -5.491 1.00 93.06 133 GLY A C 1
ATOM 1106 O O . GLY A 1 133 ? -12.909 6.027 -4.980 1.00 93.06 133 GLY A O 1
ATOM 1107 N N . VAL A 1 134 ? -12.397 3.864 -4.777 1.00 92.94 134 VAL A N 1
ATOM 1108 C CA . VAL A 1 134 ? -12.885 3.699 -3.392 1.00 92.94 134 VAL A CA 1
ATOM 1109 C C . VAL A 1 134 ? -12.181 4.574 -2.345 1.00 92.94 134 VAL A C 1
ATOM 1111 O O . VAL A 1 134 ? -12.592 4.594 -1.187 1.00 92.94 134 VAL A O 1
ATOM 1114 N N . PHE A 1 135 ? -11.118 5.276 -2.739 1.00 91.88 135 PHE A N 1
ATOM 1115 C CA . PHE A 1 135 ? -10.329 6.153 -1.877 1.00 91.88 135 PHE A CA 1
ATOM 1116 C C . PHE A 1 135 ? -10.373 7.629 -2.300 1.00 91.88 135 PHE A C 1
ATOM 1118 O O . PHE A 1 135 ? -9.674 8.428 -1.688 1.00 91.88 135 PHE A O 1
ATOM 1125 N N . GLU A 1 136 ? -11.173 8.004 -3.304 1.00 89.25 136 GLU A N 1
ATOM 1126 C CA . GLU A 1 136 ? -11.344 9.403 -3.741 1.00 89.25 136 GLU A CA 1
ATOM 1127 C C . GLU A 1 136 ? -11.733 10.320 -2.571 1.00 89.25 136 GLU A C 1
ATOM 1129 O O . GLU A 1 136 ? -11.082 11.333 -2.311 1.00 89.25 136 GLU A O 1
ATOM 1134 N N . 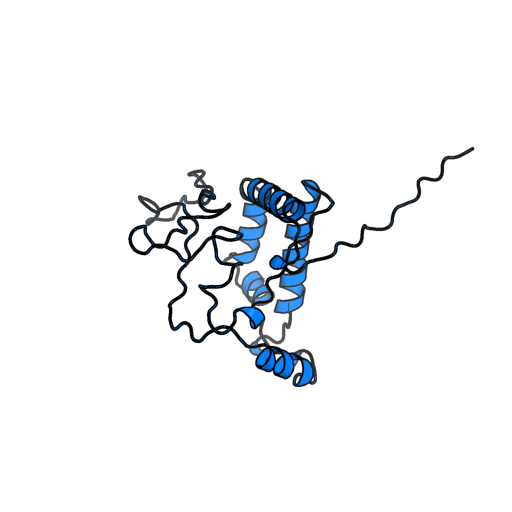ASP A 1 137 ? -12.729 9.887 -1.796 1.00 82.00 137 ASP A N 1
ATOM 1135 C CA . ASP A 1 137 ? -13.260 10.619 -0.646 1.00 82.00 137 ASP A CA 1
ATOM 1136 C C . ASP A 1 137 ? -12.442 10.427 0.643 1.00 82.00 137 ASP A C 1
ATOM 1138 O O . ASP A 1 137 ? -12.826 10.950 1.696 1.00 82.00 137 ASP A O 1
ATOM 1142 N N . LEU A 1 138 ? -11.316 9.689 0.608 1.00 80.06 138 LEU A N 1
ATOM 1143 C CA . LEU A 1 138 ? -10.384 9.659 1.740 1.00 80.06 138 LEU A CA 1
ATOM 1144 C C . LEU A 1 138 ? -9.705 11.021 1.847 1.00 80.06 138 LEU A C 1
ATOM 1146 O O . LEU A 1 138 ? -8.594 11.252 1.370 1.00 80.06 138 LEU A O 1
ATOM 1150 N N . THR A 1 139 ? -10.397 11.933 2.512 1.00 64.94 139 THR A N 1
ATOM 1151 C CA . THR A 1 139 ? -9.827 13.212 2.886 1.00 64.94 139 THR A CA 1
ATOM 1152 C C . THR A 1 139 ? -8.793 12.981 3.977 1.00 64.94 139 THR A C 1
ATOM 1154 O O . THR A 1 139 ? -9.113 12.362 4.992 1.00 64.94 139 THR A O 1
ATOM 1157 N N . LEU A 1 140 ? -7.560 13.476 3.788 1.00 58.75 140 LEU A N 1
ATOM 1158 C CA . LEU A 1 140 ? -6.593 13.663 4.875 1.00 58.75 140 LEU A CA 1
ATOM 1159 C C . LEU A 1 140 ? -7.389 14.228 6.030 1.00 58.75 140 LEU A C 1
ATOM 1161 O O . LEU A 1 140 ? -7.980 15.288 5.848 1.00 58.75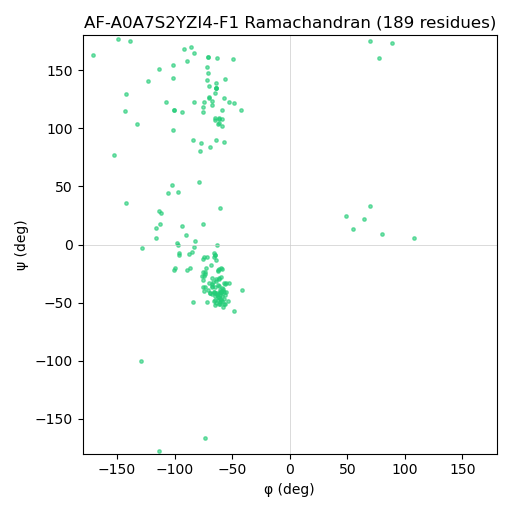 140 LEU A O 1
ATOM 1165 N N . VAL A 1 141 ? -7.494 13.480 7.138 1.00 49.47 141 VAL A N 1
ATOM 1166 C CA . VAL A 1 141 ? -8.305 13.863 8.296 1.00 49.47 141 VAL A CA 1
ATOM 1167 C C . VAL A 1 141 ? -7.809 15.227 8.761 1.00 49.47 141 VAL A C 1
ATOM 1169 O O . VAL A 1 141 ? -6.934 15.344 9.617 1.00 49.47 141 VAL A O 1
ATOM 1172 N N . ALA A 1 142 ? -8.389 16.272 8.184 1.00 42.41 142 ALA A N 1
ATOM 1173 C CA . ALA A 1 142 ? -8.268 17.656 8.557 1.00 42.41 142 ALA A CA 1
ATOM 1174 C C . ALA A 1 142 ? -9.195 17.846 9.753 1.00 42.41 142 ALA A C 1
ATOM 1176 O O . ALA A 1 142 ? -10.059 18.717 9.788 1.00 42.41 142 ALA A O 1
ATOM 1177 N N . ASN A 1 143 ? -9.014 17.009 10.779 1.00 39.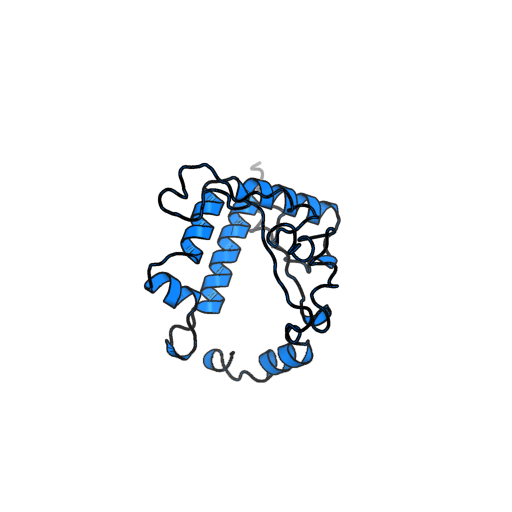59 143 ASN A N 1
ATOM 1178 C CA . ASN A 1 143 ? -9.296 17.481 12.112 1.00 39.59 143 ASN A CA 1
ATOM 1179 C C . ASN A 1 143 ? -8.313 18.631 12.295 1.00 39.59 143 ASN A C 1
ATOM 1181 O O . ASN A 1 143 ? -7.104 18.417 12.398 1.00 39.59 143 ASN A O 1
ATOM 1185 N N . ALA A 1 144 ? -8.867 19.840 12.214 1.00 39.78 144 ALA A N 1
ATOM 1186 C CA . ALA A 1 144 ? -8.238 21.155 12.176 1.00 39.78 144 ALA A CA 1
ATOM 1187 C C . ALA A 1 144 ? -7.382 21.501 13.417 1.00 39.78 144 ALA A C 1
ATOM 1189 O O . ALA A 1 144 ? -7.293 22.650 13.824 1.00 39.78 144 ALA A O 1
ATOM 1190 N N . THR A 1 145 ? -6.774 20.500 14.047 1.00 39.78 145 THR A N 1
ATOM 1191 C CA . THR A 1 145 ? -5.901 20.586 15.218 1.00 39.78 145 THR A CA 1
ATOM 1192 C C . THR A 1 145 ? -4.564 19.864 15.016 1.00 39.78 145 THR A C 1
ATOM 1194 O O . THR A 1 145 ? -3.726 19.893 15.910 1.00 39.78 145 THR A O 1
ATOM 1197 N N . ILE A 1 146 ? -4.334 19.193 13.875 1.00 45.56 146 ILE A N 1
ATOM 1198 C CA . ILE A 1 146 ? -3.054 18.503 13.594 1.00 45.56 146 ILE A CA 1
ATOM 1199 C C . ILE A 1 146 ? -2.146 19.322 12.658 1.00 45.56 146 ILE A C 1
ATOM 1201 O O . ILE A 1 146 ? -0.930 19.158 12.715 1.00 45.56 146 ILE A O 1
ATOM 1205 N N . PHE A 1 147 ? -2.709 20.247 11.876 1.00 44.81 147 PHE A N 1
ATOM 1206 C CA . PHE A 1 147 ? -1.969 21.223 11.063 1.00 44.81 147 PHE A CA 1
ATOM 1207 C C . PHE A 1 147 ? -1.849 22.580 11.779 1.00 44.81 147 PHE A C 1
ATOM 1209 O O . PHE A 1 147 ? -2.101 23.617 11.178 1.00 44.81 147 PHE A O 1
ATOM 1216 N N . GLU A 1 148 ? -1.513 22.603 13.074 1.00 39.78 148 GLU A N 1
ATOM 1217 C CA . GLU A 1 148 ? -1.363 23.883 13.797 1.00 39.78 148 GLU A CA 1
ATOM 1218 C C . GLU A 1 148 ? -0.199 24.756 13.278 1.00 39.78 148 GLU A C 1
ATOM 1220 O O . GLU A 1 148 ? -0.127 25.924 13.642 1.00 39.78 148 GLU A O 1
ATOM 1225 N N . GLU A 1 149 ? 0.666 24.259 12.388 1.00 43.22 149 GLU A N 1
ATOM 1226 C CA . GLU A 1 149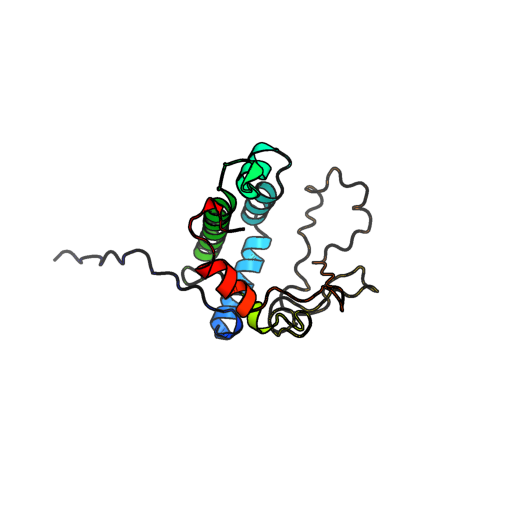 ? 1.781 25.039 11.827 1.00 43.22 149 GLU A CA 1
ATOM 1227 C C . GLU A 1 149 ? 2.050 24.749 10.339 1.00 43.22 149 GLU A C 1
ATOM 1229 O O . GLU A 1 149 ? 3.202 24.759 9.914 1.00 43.22 149 GLU A O 1
ATOM 1234 N N . ASP A 1 150 ? 1.019 24.489 9.528 1.00 45.69 150 ASP A N 1
ATOM 1235 C CA . ASP A 1 150 ? 1.192 24.542 8.068 1.00 45.69 150 ASP A CA 1
ATOM 1236 C C . ASP A 1 150 ? 0.615 25.862 7.520 1.00 45.69 150 ASP A C 1
ATOM 1238 O O . ASP A 1 150 ? -0.604 25.984 7.366 1.00 45.69 150 ASP A O 1
ATOM 1242 N N . PRO A 1 151 ? 1.457 26.885 7.272 1.00 43.59 151 PRO A N 1
ATOM 1243 C CA . PRO A 1 151 ? 1.015 28.177 6.749 1.00 43.59 151 PRO A CA 1
ATOM 1244 C C . PRO A 1 151 ? 0.429 28.096 5.328 1.00 43.59 151 PRO A C 1
ATOM 1246 O O . PRO A 1 151 ? -0.168 29.078 4.888 1.00 43.59 151 PRO A O 1
ATOM 1249 N N . ASP A 1 152 ? 0.537 26.948 4.645 1.00 43.59 152 ASP A N 1
ATOM 1250 C CA . ASP A 1 152 ? -0.052 26.695 3.325 1.00 43.59 152 ASP A CA 1
ATOM 1251 C C . ASP A 1 152 ? -1.402 25.938 3.397 1.00 43.59 152 ASP A C 1
ATOM 1253 O O . ASP A 1 152 ? -2.024 25.658 2.369 1.00 43.59 152 ASP A O 1
ATOM 1257 N N . ALA A 1 153 ? -1.911 25.624 4.599 1.00 48.56 153 ALA A N 1
ATOM 1258 C CA . ALA A 1 153 ? -3.160 24.872 4.785 1.00 48.56 153 ALA A CA 1
ATOM 1259 C C . ALA A 1 153 ? -4.444 25.681 4.506 1.00 48.56 153 ALA A C 1
ATOM 1261 O O . ALA A 1 153 ? -5.538 25.110 4.428 1.00 48.56 153 ALA A O 1
ATOM 1262 N N . GLU A 1 154 ? -4.350 27.001 4.335 1.00 38.47 154 GLU A N 1
ATOM 1263 C CA . GLU A 1 154 ? -5.502 27.846 4.016 1.00 38.47 154 GLU A CA 1
ATOM 1264 C C . GLU A 1 154 ? -5.865 27.699 2.524 1.00 38.47 154 GLU A C 1
ATOM 1266 O O . GLU A 1 154 ? -5.392 28.430 1.659 1.00 38.47 154 GLU A O 1
ATOM 1271 N N . GLY A 1 155 ? -6.695 26.695 2.215 1.00 46.97 155 GLY A N 1
ATOM 1272 C CA . GLY A 1 155 ? -7.133 26.367 0.849 1.00 46.97 155 GLY A CA 1
ATOM 1273 C C . GLY A 1 155 ? -6.533 25.085 0.258 1.00 46.97 155 GLY A C 1
ATOM 1274 O O . GLY A 1 155 ? -6.798 24.778 -0.904 1.00 46.97 155 GLY A O 1
ATOM 1275 N N . ALA A 1 156 ? -5.765 24.315 1.036 1.00 53.09 156 ALA A N 1
ATOM 1276 C CA . ALA A 1 156 ? -5.223 23.034 0.594 1.00 53.09 156 ALA A CA 1
ATOM 1277 C C . ALA A 1 156 ? -6.341 21.994 0.392 1.00 53.09 156 ALA A C 1
ATOM 1279 O O . ALA A 1 156 ? -7.076 21.642 1.320 1.00 53.09 156 ALA A O 1
ATOM 1280 N N . THR A 1 157 ? -6.466 21.473 -0.831 1.00 54.34 157 THR A N 1
ATOM 1281 C CA . THR A 1 157 ? -7.361 20.355 -1.142 1.00 54.34 157 THR A CA 1
ATOM 1282 C C . THR A 1 157 ? -6.973 19.152 -0.282 1.00 54.34 157 THR A C 1
ATOM 1284 O O . THR A 1 157 ? -5.874 18.620 -0.421 1.00 54.34 157 THR A O 1
ATOM 1287 N N . CYS A 1 158 ? -7.863 18.718 0.614 1.00 73.38 158 CYS A N 1
ATOM 1288 C CA . CYS A 1 158 ? -7.611 17.627 1.566 1.00 73.38 158 CYS A CA 1
ATOM 1289 C C . CYS A 1 158 ? -7.653 16.226 0.925 1.00 73.38 158 CYS A C 1
ATOM 1291 O O . CYS A 1 158 ? -7.826 15.246 1.635 1.00 73.38 158 CYS A O 1
ATOM 1293 N N . CYS A 1 159 ? -7.548 16.109 -0.397 1.00 84.56 159 CYS A N 1
ATOM 1294 C CA . CYS A 1 159 ? -7.660 14.851 -1.135 1.00 84.56 159 CYS A CA 1
ATOM 1295 C C . CYS A 1 159 ? -6.335 14.066 -1.148 1.00 84.56 159 CYS A C 1
ATOM 1297 O O . CYS A 1 159 ? -5.256 14.618 -0.907 1.00 84.56 159 CYS A O 1
ATOM 1299 N N . ILE A 1 160 ? -6.394 12.784 -1.515 1.00 88.81 160 ILE A N 1
ATOM 1300 C CA . ILE A 1 160 ? -5.197 12.040 -1.921 1.00 88.81 160 ILE A CA 1
ATOM 1301 C C . ILE A 1 160 ? -4.734 12.576 -3.276 1.00 88.81 160 ILE A C 1
ATOM 1303 O O . ILE A 1 160 ? -5.499 12.594 -4.239 1.00 88.81 160 ILE A O 1
ATOM 1307 N N . LYS A 1 161 ? -3.464 12.978 -3.355 1.00 90.50 161 LYS A N 1
ATOM 1308 C CA . LYS A 1 161 ? -2.849 13.440 -4.599 1.00 90.50 161 LYS A CA 1
ATOM 1309 C C . LYS A 1 161 ? -1.980 12.363 -5.227 1.00 90.50 161 LYS A C 1
ATOM 1311 O O . LYS A 1 161 ? -1.279 11.635 -4.519 1.00 90.50 161 LYS A O 1
ATOM 1316 N N . ARG A 1 162 ? -1.983 12.286 -6.555 1.00 90.69 162 ARG A N 1
ATOM 1317 C CA . ARG A 1 162 ? -1.090 11.406 -7.313 1.00 90.69 162 ARG A CA 1
ATOM 1318 C C . ARG A 1 162 ? -0.630 12.110 -8.576 1.00 90.69 162 ARG A C 1
ATOM 1320 O O . ARG A 1 162 ? -1.443 12.572 -9.355 1.00 90.69 162 ARG A O 1
ATOM 1327 N N . TYR A 1 163 ? 0.676 12.120 -8.797 1.00 90.00 163 TYR A N 1
ATOM 1328 C CA . TYR A 1 163 ? 1.247 12.584 -10.050 1.00 90.00 163 TYR A CA 1
ATOM 1329 C C . TYR A 1 163 ? 2.278 11.568 -10.527 1.00 90.00 163 TYR A C 1
ATOM 1331 O O . TYR A 1 163 ? 3.385 11.487 -9.991 1.00 90.00 163 TYR A O 1
ATOM 1339 N N . MET A 1 164 ? 1.904 10.766 -11.520 1.00 86.12 164 MET A N 1
ATOM 1340 C CA . MET A 1 164 ? 2.864 10.013 -12.321 1.00 86.12 164 MET A CA 1
ATOM 1341 C C . MET A 1 164 ? 2.942 10.649 -13.711 1.00 86.12 164 MET A C 1
ATOM 1343 O O . MET A 1 164 ? 1.910 10.756 -14.375 1.00 86.12 164 MET A O 1
ATOM 1347 N N . PRO A 1 165 ? 4.128 11.086 -14.162 1.00 80.50 165 PRO A N 1
ATOM 1348 C CA . PRO A 1 165 ? 4.291 11.586 -15.519 1.00 80.50 165 PRO A CA 1
ATOM 1349 C C . PRO A 1 165 ? 4.198 10.440 -16.539 1.00 80.50 165 PRO A C 1
ATOM 1351 O O . PRO A 1 165 ? 4.651 9.324 -16.266 1.00 80.50 165 PRO A O 1
ATOM 1354 N N . GLU A 1 166 ? 3.666 10.741 -17.730 1.00 71.44 166 GLU A N 1
ATOM 1355 C CA . GLU A 1 166 ? 3.542 9.786 -18.849 1.00 71.44 166 GLU A CA 1
ATOM 1356 C C . GLU A 1 166 ? 4.895 9.158 -19.230 1.00 71.44 166 GLU A C 1
ATOM 1358 O O . GLU A 1 166 ? 4.963 7.976 -19.550 1.00 71.44 166 GLU A O 1
ATOM 1363 N N . GLU A 1 167 ? 5.995 9.910 -19.101 1.00 68.56 167 GLU A N 1
ATOM 1364 C CA . GLU A 1 167 ? 7.365 9.428 -19.332 1.00 68.56 167 GLU A CA 1
ATOM 1365 C C . GLU A 1 167 ? 8.159 9.216 -18.033 1.00 68.56 167 GLU A C 1
ATOM 1367 O O . GLU A 1 167 ? 9.331 9.570 -17.924 1.00 68.56 167 GLU A O 1
ATOM 1372 N N . SER A 1 168 ? 7.544 8.608 -17.019 1.00 62.78 168 SER A N 1
ATOM 1373 C CA . SER A 1 168 ? 8.218 8.264 -15.751 1.00 62.78 168 SER A CA 1
ATOM 1374 C C . SER A 1 168 ? 9.369 7.247 -15.885 1.00 62.78 168 SER A C 1
ATOM 1376 O O . SER A 1 168 ? 10.017 6.927 -14.892 1.00 62.78 168 SER A O 1
ATOM 1378 N N . GLY A 1 169 ? 9.656 6.756 -17.098 1.00 65.62 169 GLY A N 1
ATOM 1379 C CA . GLY A 1 169 ? 10.702 5.763 -17.365 1.00 65.62 169 GLY A CA 1
ATOM 1380 C C . GLY A 1 169 ? 10.284 4.325 -17.053 1.00 65.62 169 GLY A C 1
ATOM 1381 O O . GLY A 1 169 ? 11.122 3.426 -17.113 1.00 65.62 169 GLY A O 1
ATOM 1382 N N . GLY A 1 170 ? 8.996 4.109 -16.758 1.00 75.50 170 GLY A N 1
ATOM 1383 C CA . GLY A 1 170 ? 8.455 2.819 -16.347 1.00 75.50 170 GLY A CA 1
ATOM 1384 C C . GLY A 1 170 ? 8.919 2.393 -14.952 1.00 75.50 170 GLY A C 1
ATOM 1385 O O . GLY A 1 170 ? 9.730 3.046 -14.298 1.00 75.50 170 GLY A O 1
ATOM 1386 N N . LEU A 1 171 ? 8.384 1.272 -14.480 1.00 86.25 171 LEU A N 1
ATOM 1387 C CA . LEU A 1 171 ? 8.896 0.5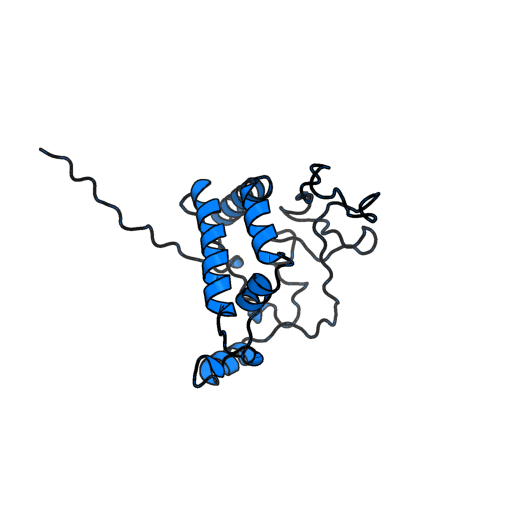96 -13.287 1.00 86.25 171 LEU A CA 1
ATOM 1388 C C . LEU A 1 171 ? 9.942 -0.440 -13.699 1.00 86.25 171 LEU A C 1
ATOM 1390 O O . LEU A 1 171 ? 10.087 -0.775 -14.877 1.00 86.25 171 LEU A O 1
ATOM 1394 N N . LEU A 1 172 ? 10.675 -0.977 -12.724 1.00 89.12 172 LEU A N 1
ATOM 1395 C CA . LEU A 1 172 ? 11.580 -2.086 -13.001 1.00 89.12 172 LEU A CA 1
ATOM 1396 C C . LEU A 1 172 ? 10.780 -3.248 -13.631 1.00 89.12 172 LEU A C 1
ATOM 1398 O O . LEU A 1 172 ? 9.621 -3.512 -13.304 1.00 89.12 172 LEU A O 1
ATOM 1402 N N . THR A 1 173 ? 11.385 -3.939 -14.587 1.00 91.50 173 THR A N 1
ATOM 1403 C CA . THR A 1 173 ? 10.746 -5.073 -15.265 1.00 91.50 173 THR A CA 1
ATOM 1404 C C . THR A 1 173 ? 10.965 -6.367 -14.484 1.00 91.50 173 THR A C 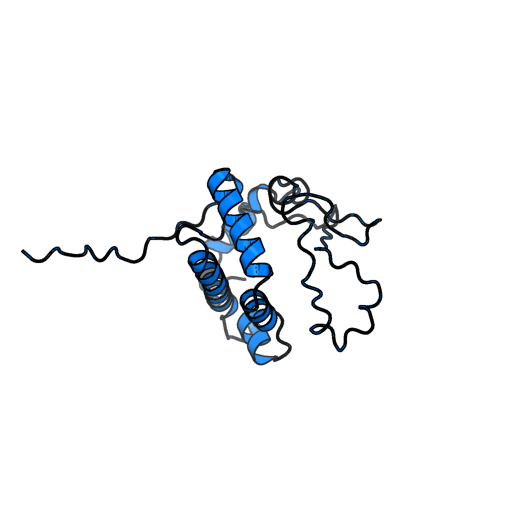1
ATOM 1406 O O . THR A 1 173 ? 11.826 -6.447 -13.604 1.00 91.50 173 THR A O 1
ATOM 1409 N N . LEU A 1 174 ? 10.271 -7.444 -14.866 1.00 91.25 174 LEU A N 1
ATOM 1410 C CA . LEU A 1 174 ? 10.548 -8.779 -14.323 1.00 91.25 174 LEU A CA 1
ATOM 1411 C C . LEU A 1 174 ? 12.010 -9.211 -14.547 1.00 91.25 174 LEU A C 1
ATOM 1413 O O . LEU A 1 174 ? 12.578 -9.902 -13.703 1.00 91.25 174 LEU A O 1
ATOM 1417 N N . ALA A 1 175 ? 12.624 -8.797 -15.661 1.00 91.38 175 ALA A N 1
ATOM 1418 C CA . ALA A 1 175 ? 14.036 -9.065 -15.922 1.00 91.38 175 ALA A CA 1
ATOM 1419 C C . ALA A 1 175 ? 14.928 -8.346 -14.901 1.00 91.38 175 ALA A C 1
ATOM 1421 O O . ALA A 1 175 ? 15.792 -8.980 -14.306 1.00 91.38 175 ALA A O 1
ATOM 1422 N N . ASN A 1 176 ? 14.642 -7.073 -14.608 1.00 91.12 176 ASN A N 1
ATOM 1423 C CA . ASN A 1 176 ? 15.383 -6.323 -13.593 1.00 91.12 176 ASN A CA 1
ATOM 1424 C C . ASN A 1 176 ? 15.233 -6.941 -12.195 1.00 91.12 176 ASN A C 1
ATOM 1426 O O . ASN A 1 176 ? 16.223 -7.077 -11.483 1.00 91.12 176 ASN A O 1
ATOM 1430 N N . ILE A 1 177 ? 14.021 -7.369 -11.813 1.00 90.12 177 ILE A N 1
ATOM 1431 C CA . ILE A 1 177 ? 13.796 -8.063 -10.533 1.00 90.12 177 ILE A CA 1
ATOM 1432 C C . ILE A 1 177 ? 14.594 -9.366 -10.479 1.00 90.12 177 ILE A C 1
ATOM 1434 O O . ILE A 1 177 ? 15.215 -9.671 -9.464 1.00 90.12 177 ILE A O 1
ATOM 1438 N N . LYS A 1 178 ? 14.571 -10.154 -11.559 1.00 91.12 178 LYS A N 1
ATOM 1439 C CA . LYS A 1 178 ? 15.325 -11.406 -11.631 1.00 91.12 178 LYS A CA 1
ATOM 1440 C C . LYS A 1 178 ? 16.813 -11.143 -11.430 1.00 91.12 178 LYS A C 1
ATOM 1442 O O . LYS A 1 178 ? 17.419 -11.837 -10.619 1.00 91.12 178 LYS A O 1
ATOM 1447 N N . ASP A 1 179 ? 17.366 -10.165 -12.139 1.00 91.19 179 ASP A N 1
ATOM 1448 C CA . ASP A 1 179 ? 18.783 -9.816 -12.063 1.00 91.19 179 ASP A CA 1
ATOM 1449 C C . ASP A 1 179 ? 19.172 -9.379 -10.646 1.00 91.19 179 ASP A C 1
ATOM 1451 O O . ASP A 1 179 ? 20.184 -9.846 -10.131 1.00 91.19 179 ASP A O 1
ATOM 1455 N N . LEU A 1 180 ? 18.327 -8.596 -9.967 1.00 88.19 180 LEU A N 1
ATOM 1456 C CA . LEU A 1 180 ? 18.516 -8.234 -8.559 1.00 88.19 180 LEU A CA 1
ATOM 1457 C C . LEU A 1 180 ? 18.522 -9.468 -7.638 1.00 88.19 180 LEU A C 1
ATOM 1459 O O . LEU A 1 180 ? 19.395 -9.614 -6.787 1.00 88.19 180 LEU A O 1
ATOM 1463 N N . LEU A 1 181 ? 17.555 -10.376 -7.807 1.00 88.31 181 LEU A N 1
ATOM 1464 C CA . LEU A 1 181 ? 17.380 -11.534 -6.922 1.00 88.31 181 LEU A CA 1
ATOM 1465 C C . LEU A 1 181 ? 18.475 -12.595 -7.067 1.00 88.31 181 LEU A C 1
ATOM 1467 O O . LEU A 1 181 ? 18.780 -13.275 -6.090 1.00 88.31 181 LEU A O 1
ATOM 1471 N N . ILE A 1 182 ? 19.016 -12.785 -8.272 1.00 91.25 182 ILE A N 1
ATOM 1472 C CA . ILE A 1 182 ? 20.052 -13.801 -8.528 1.00 91.25 182 ILE A CA 1
ATOM 1473 C C . ILE A 1 182 ? 21.464 -13.219 -8.555 1.00 91.25 182 ILE A C 1
ATOM 1475 O O . ILE A 1 182 ? 22.424 -13.977 -8.446 1.00 91.25 182 ILE A O 1
ATOM 1479 N N . GLY A 1 183 ? 21.589 -11.908 -8.765 1.00 88.88 183 GLY A N 1
ATOM 1480 C CA . GLY A 1 183 ? 22.867 -11.208 -8.857 1.00 88.88 183 GLY A CA 1
ATOM 1481 C C . GLY A 1 183 ? 23.423 -10.765 -7.507 1.00 88.88 183 GLY A C 1
ATOM 1482 O O . GLY A 1 183 ? 24.626 -10.548 -7.406 1.00 88.88 183 GLY A O 1
ATOM 1483 N N . ALA A 1 184 ? 22.582 -10.657 -6.475 1.00 87.19 184 ALA A N 1
ATOM 1484 C CA . ALA A 1 184 ? 23.030 -10.352 -5.122 1.00 87.19 184 ALA A CA 1
ATOM 1485 C C . ALA A 1 184 ? 23.687 -11.586 -4.473 1.00 87.19 184 ALA A C 1
ATOM 1487 O O . ALA A 1 184 ? 23.024 -12.590 -4.205 1.00 87.19 184 ALA A O 1
ATOM 1488 N N . GLU A 1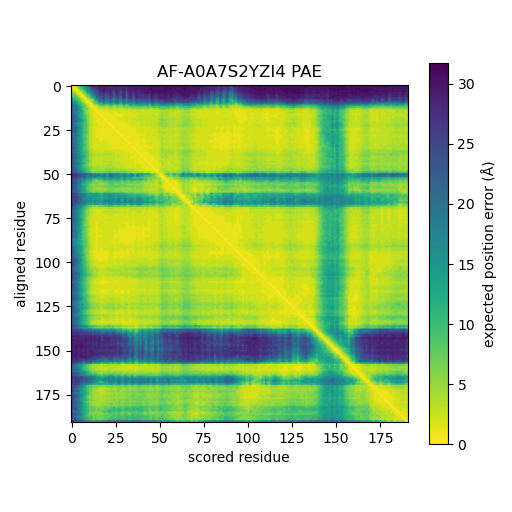 185 ? 24.992 -11.513 -4.208 1.00 88.44 185 GLU A N 1
ATOM 1489 C CA . GLU A 1 185 ? 25.756 -12.574 -3.533 1.00 88.44 185 GLU A CA 1
ATOM 1490 C C . GLU A 1 185 ? 25.469 -12.621 -2.024 1.00 88.44 185 GLU A C 1
ATOM 1492 O O . GLU A 1 185 ? 25.494 -13.685 -1.401 1.00 88.44 185 GLU A O 1
ATOM 1497 N N . ASP A 1 186 ? 25.161 -11.465 -1.438 1.00 85.94 186 ASP A N 1
ATOM 1498 C CA . ASP A 1 186 ? 24.794 -11.302 -0.037 1.00 85.94 186 ASP A CA 1
ATOM 1499 C C . ASP A 1 186 ? 23.817 -10.128 0.172 1.00 85.94 186 ASP A C 1
ATOM 1501 O O . ASP A 1 186 ? 23.470 -9.394 -0.756 1.00 85.94 186 ASP A O 1
ATOM 1505 N N . PHE A 1 187 ? 23.366 -9.935 1.415 1.00 82.50 187 PHE A N 1
ATOM 1506 C CA . PHE A 1 187 ? 22.421 -8.868 1.762 1.00 82.50 187 PHE A CA 1
ATOM 1507 C C . PHE A 1 187 ? 22.971 -7.460 1.486 1.00 82.50 187 PHE A C 1
ATOM 1509 O O . PHE A 1 187 ? 22.199 -6.555 1.189 1.00 82.50 187 PHE A O 1
ATOM 1516 N N . SER A 1 188 ? 24.289 -7.265 1.572 1.00 79.88 188 SER A N 1
ATOM 1517 C CA . SER A 1 188 ? 24.915 -5.964 1.329 1.00 79.88 188 SER A CA 1
ATOM 1518 C C . SER A 1 188 ? 24.961 -5.598 -0.154 1.00 79.88 188 SER A C 1
ATOM 1520 O O . SER A 1 188 ? 24.910 -4.421 -0.499 1.00 79.88 188 SER A O 1
ATOM 1522 N N . SER A 1 189 ? 24.988 -6.608 -1.026 1.00 80.56 189 SER A N 1
ATOM 1523 C CA . SER A 1 189 ? 24.903 -6.456 -2.483 1.00 80.56 189 SER A CA 1
ATOM 1524 C C . SER A 1 189 ? 23.471 -6.322 -3.026 1.00 80.56 189 SER A C 1
ATOM 1526 O O . SER A 1 189 ? 23.294 -6.146 -4.229 1.00 80.56 189 SER A O 1
ATOM 1528 N N . PHE A 1 190 ? 22.450 -6.397 -2.163 1.00 78.50 190 PHE A N 1
ATOM 1529 C CA . PHE A 1 190 ? 21.048 -6.209 -2.539 1.00 78.50 190 PHE A CA 1
ATOM 1530 C C . PHE A 1 190 ? 20.705 -4.711 -2.552 1.00 78.50 190 PHE A C 1
ATOM 1532 O O . PHE A 1 190 ? 20.322 -4.150 -1.523 1.00 78.50 190 PHE A O 1
ATOM 1539 N N . ASN A 1 191 ? 20.882 -4.063 -3.707 1.00 62.34 191 ASN A N 1
ATOM 1540 C CA . ASN A 1 191 ? 20.630 -2.634 -3.920 1.00 62.34 191 ASN A CA 1
ATOM 1541 C C . ASN A 1 191 ? 20.022 -2.367 -5.301 1.00 62.34 191 ASN A C 1
ATOM 1543 O O . ASN A 1 191 ? 20.438 -3.058 -6.258 1.00 62.34 191 ASN A O 1
#